Protein AF-A0A0G4F2V0-F1 (afdb_monomer)

pLDDT: mean 75.94, std 18.83, range [34.81, 98.19]

Secondary structure (DSSP, 8-state):
------------------PPPP-----PPPPPPSEEEEE-TTS-EEEEEESTT--HHHHHHHHHHHTT---HHHHHHHHHTT--TT-EEEETTEEEEHHHHHHHTT-HHHHHHHHHTT---TTS-HHHHHS-GGGGSTTGGGHHHHHHHHHHHHHHH-GGGGT---TTS--HHHHHHHS--SSHHHHHHHHHHHHHHH-GGGGG---TTS--HHHHHHHHHHH-SS-HHHHHHHHHHHHHTT---HHHHHHHHHHHHHHHHHHT--HHHHHHHHHTTTT---HHHHHHHHHTT--TTTTT--TTTTTT--TTS-HHHHHHHHHHHHHHHTT-

Mean predicted aligned error: 13.09 Å

Foldseek 3Di:
DDDDDDDDDDDDDDDPPPDPDPDDPPPDPDADDQWDWAQEPVRDIKIKHFPDCFDSLLVVLLNCLRNLNDALVSLQVSVVVPRQLQTWMQINNDTDGSLLSNLVSLPLSNVLRSVVSPDDPPPVLSLLVNLDPVCQDPPNLPRLVSSLSSVLSVCVSPVNSQCDQDPQQDGSLLSCLLRPHLDLVSRLVSVVSSCVRVHLCQQQDATPVGDGSLLSLLVSLQPDPDRLVNSVSSNVSSVVSPHADLCSVLVLLQVVLVCCVVVVDDPVRVVVVVVVCNSSPPLVSVVSNVVSPNDCVVNVDPLVVSHVDDPPDDPVSSVVSVVVVVVSVVVD

InterPro domains:
  IPR036770 Ankyrin repeat-containing domain superfamily [G3DSA:1.25.40.20] (60-316)
  IPR036770 Ankyrin repeat-containing domain superfamily [SSF48403] (75-220)

Solvent-accessible surface area (backbone atoms only — not comparable to full-atom values): 19224 Å² total; per-residue (Å²): 133,89,80,85,90,82,90,88,83,89,78,89,77,83,77,80,78,79,72,79,75,78,78,75,77,80,76,75,76,80,82,77,71,58,61,52,77,44,69,27,91,84,76,47,74,42,43,40,36,49,57,94,75,63,50,70,45,30,53,51,49,54,53,28,36,66,39,69,71,55,44,38,71,53,39,37,52,34,45,78,73,66,22,57,38,71,43,58,33,29,48,73,88,41,82,33,40,50,48,56,48,14,55,76,50,60,32,47,33,38,48,55,28,35,42,76,71,68,32,82,65,75,91,64,53,62,56,40,72,71,37,40,82,73,48,73,44,99,80,27,72,71,48,26,62,45,52,49,50,40,49,49,55,48,33,76,73,40,58,63,50,59,66,40,58,52,99,62,38,41,33,32,61,32,37,40,29,42,29,52,40,64,37,48,70,44,35,52,50,46,54,48,50,49,31,75,70,78,30,69,63,62,48,54,42,55,25,72,84,65,49,30,23,60,48,32,19,53,49,30,47,67,76,44,98,67,64,62,69,33,41,52,49,49,44,52,51,38,48,75,64,62,38,74,58,47,54,44,58,47,52,50,50,30,49,54,51,48,52,49,60,76,66,68,57,49,73,66,58,46,55,58,38,61,75,61,65,71,58,72,73,49,70,65,57,57,48,51,44,42,74,74,64,36,36,66,75,76,48,60,51,48,89,71,58,49,66,73,70,66,99,82,73,57,78,73,62,52,57,58,56,52,52,56,52,50,62,54,63,76,76,112

Organism: Vitrella brassicaformis (strain CCMP3155) (NCBI:txid1169540)

Sequence (332 aa):
MTEEIDKELIHSMSSDSEQPAPFTPVTHPVPLPDSFTVCRPHHQQTELEFYDGACQLTKQLATRIVREDITGHTARGLLEQGADAEAIVTADSDKRTLVELAVEHLCPEAAEGVPQYGADVTGQCLVHGMASEETYGDEGAGEGHEILEVIKMLGDRDESVLWEKDGNGEQPIHHFCQFPLADTSCQEQLIEYLIDTVGEDVVNAPDDHGRRPLQHAYRSLMFDFGGWDVKRATINKLLDRGADDIHVMESLFREVAWLRVESGWSDAEWAERRDEELLGVDVTDMVKLLEKGASVSRAGLDALDVLGWDDQYSLSDMEIGYDACDCIYSHI

Radius of gyration: 30.9 Å; Cα contacts (8 Å, |Δi|>4): 439; chains: 1; bounding box: 52×70×126 Å

Structure (mmCIF, N/CA/C/O backbone):
data_AF-A0A0G4F2V0-F1
#
_entry.id   AF-A0A0G4F2V0-F1
#
loop_
_atom_site.group_PDB
_atom_site.id
_atom_site.type_symbol
_atom_site.label_atom_id
_atom_site.label_alt_id
_atom_site.label_comp_id
_atom_site.label_asym_id
_atom_site.label_entity_id
_atom_site.label_seq_id
_atom_site.pdbx_PDB_ins_code
_atom_site.Cartn_x
_atom_site.Cartn_y
_atom_site.Cartn_z
_atom_site.occupancy
_atom_site.B_iso_or_equiv
_atom_site.auth_seq_id
_atom_site.auth_comp_id
_atom_site.auth_asym_id
_atom_site.auth_atom_id
_atom_site.pdbx_PDB_model_num
ATOM 1 N N . MET A 1 1 ? 3.717 -49.801 87.038 1.00 39.53 1 MET A N 1
ATOM 2 C CA . MET A 1 1 ? 4.535 -48.774 87.712 1.00 39.53 1 MET A CA 1
ATOM 3 C C . MET A 1 1 ? 4.800 -47.721 86.651 1.00 39.53 1 MET A C 1
ATOM 5 O O . MET A 1 1 ? 5.387 -48.094 85.646 1.00 39.53 1 MET A O 1
ATOM 9 N N . THR A 1 2 ? 3.964 -46.671 86.620 1.00 41.00 2 THR A N 1
ATOM 10 C CA . THR A 1 2 ? 4.186 -45.339 87.267 1.00 41.00 2 THR A CA 1
ATOM 11 C C . THR A 1 2 ? 5.169 -44.524 86.420 1.00 41.00 2 THR A C 1
ATOM 13 O O . THR A 1 2 ? 6.146 -45.102 85.968 1.00 41.00 2 THR A O 1
ATOM 16 N N . GLU A 1 3 ? 5.035 -43.245 86.084 1.00 45.47 3 GLU A N 1
ATOM 17 C CA . GLU A 1 3 ? 4.186 -42.064 86.356 1.00 45.47 3 GLU A CA 1
ATOM 18 C C . GLU A 1 3 ? 4.500 -41.118 85.158 1.00 45.47 3 GLU A C 1
ATOM 20 O O . GLU A 1 3 ? 5.560 -41.250 84.550 1.00 45.47 3 GLU A O 1
ATOM 25 N N . GLU A 1 4 ? 3.592 -40.345 84.563 1.00 53.28 4 GLU A N 1
ATOM 26 C CA . GLU A 1 4 ? 2.954 -39.103 85.037 1.00 53.28 4 GLU A CA 1
ATOM 27 C C . GLU A 1 4 ? 3.911 -37.887 85.205 1.00 53.28 4 GLU A C 1
ATOM 29 O O . GLU A 1 4 ? 4.970 -38.024 85.810 1.00 53.28 4 GLU A O 1
ATOM 34 N N . ILE A 1 5 ? 3.433 -36.708 84.728 1.00 49.53 5 ILE A N 1
ATOM 35 C CA . ILE A 1 5 ? 3.779 -35.303 85.112 1.00 49.53 5 ILE A CA 1
ATOM 36 C C . ILE A 1 5 ? 4.986 -34.675 84.352 1.00 49.53 5 ILE A C 1
ATOM 38 O O . ILE A 1 5 ? 6.010 -35.326 84.209 1.00 49.53 5 ILE A O 1
ATOM 42 N N . ASP A 1 6 ? 5.023 -33.442 83.803 1.00 47.66 6 ASP A N 1
ATOM 43 C CA . ASP A 1 6 ? 4.204 -32.199 83.741 1.00 47.66 6 ASP A CA 1
ATOM 44 C C . ASP A 1 6 ? 4.704 -31.369 82.512 1.00 47.66 6 ASP A C 1
ATOM 46 O O . ASP A 1 6 ? 5.858 -31.513 82.118 1.00 47.66 6 ASP A O 1
ATOM 50 N N . LYS A 1 7 ? 3.862 -30.682 81.721 1.00 47.38 7 LYS A N 1
ATOM 51 C CA . LYS A 1 7 ? 3.401 -29.266 81.773 1.00 47.38 7 LYS A CA 1
ATOM 52 C C . LYS A 1 7 ? 4.413 -28.148 81.449 1.00 47.38 7 LYS A C 1
ATOM 54 O O . LYS A 1 7 ? 5.544 -28.131 81.901 1.00 47.38 7 LYS A O 1
ATOM 59 N N . GLU A 1 8 ? 3.839 -27.159 80.753 1.00 47.88 8 GLU A N 1
ATOM 60 C CA . GLU A 1 8 ? 4.288 -25.789 80.457 1.00 47.88 8 GLU A CA 1
ATOM 61 C C . GLU A 1 8 ? 5.234 -25.570 79.267 1.00 47.88 8 GLU A C 1
ATOM 63 O O . GLU A 1 8 ? 6.450 -25.586 79.391 1.00 47.88 8 GLU A O 1
ATOM 68 N N . LEU A 1 9 ? 4.650 -25.171 78.130 1.00 44.94 9 LEU A N 1
ATOM 69 C CA . LEU A 1 9 ? 5.010 -23.876 77.548 1.00 44.94 9 LEU A CA 1
ATOM 70 C C . LEU A 1 9 ? 3.827 -23.307 76.751 1.00 44.94 9 LEU A C 1
ATOM 72 O O . LEU A 1 9 ? 3.486 -23.759 75.660 1.00 44.94 9 LEU A O 1
ATOM 76 N N . ILE A 1 10 ? 3.185 -22.305 77.343 1.00 52.75 10 ILE A N 1
ATOM 77 C CA . ILE A 1 10 ? 2.248 -21.399 76.684 1.00 52.75 10 ILE A CA 1
ATOM 78 C C . ILE A 1 10 ? 3.102 -20.423 75.867 1.00 52.75 10 ILE A C 1
ATOM 80 O O . ILE A 1 10 ? 3.903 -19.690 76.446 1.00 52.75 10 ILE A O 1
ATOM 84 N N . HIS A 1 11 ? 2.937 -20.386 74.545 1.00 46.09 11 HIS A N 1
ATOM 85 C CA . HIS A 1 11 ? 3.298 -19.218 73.739 1.00 46.09 11 HIS A CA 1
ATOM 86 C C . HIS A 1 11 ? 2.117 -18.834 72.853 1.00 46.09 11 HIS A C 1
ATOM 88 O O . HIS A 1 11 ? 1.724 -19.534 71.925 1.00 46.09 11 HIS A O 1
ATOM 94 N N . SER A 1 12 ? 1.535 -17.706 73.242 1.00 50.50 12 SER A N 1
ATOM 95 C CA . SER A 1 12 ? 0.468 -16.980 72.583 1.00 50.50 12 SER A CA 1
ATOM 96 C C . SER A 1 12 ? 0.967 -16.463 71.233 1.00 50.50 12 SER A C 1
ATOM 98 O O . SER A 1 12 ? 1.814 -15.574 71.201 1.00 50.50 12 SER A O 1
ATOM 100 N N . MET A 1 13 ? 0.444 -16.988 70.126 1.00 42.69 13 MET A N 1
ATOM 101 C CA . MET A 1 13 ? 0.529 -16.318 68.828 1.00 42.69 13 MET A CA 1
ATOM 102 C C . MET A 1 13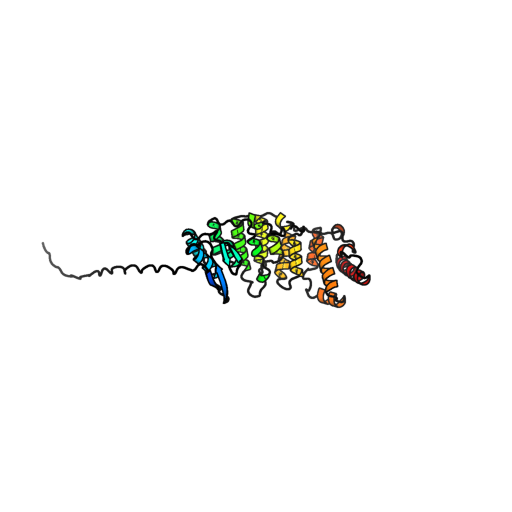 ? -0.821 -15.661 68.549 1.00 42.69 13 MET A C 1
ATOM 104 O O . MET A 1 13 ? -1.754 -16.305 68.072 1.00 42.69 13 MET A O 1
ATOM 108 N N . SER A 1 14 ? -0.922 -14.373 68.893 1.00 46.78 14 SER A N 1
ATOM 109 C CA . SER A 1 14 ? -1.925 -13.483 68.308 1.00 46.78 14 SER A CA 1
ATOM 110 C C . SER A 1 14 ? -1.683 -13.450 66.805 1.00 46.78 14 SER A C 1
ATOM 112 O O . SER A 1 14 ? -0.640 -12.984 66.356 1.00 46.78 14 SER A O 1
ATOM 114 N N . SER A 1 15 ? -2.626 -13.989 66.040 1.00 48.44 15 SER A N 1
ATOM 115 C CA . SER A 1 15 ? -2.697 -13.752 64.603 1.00 48.44 15 SER A CA 1
ATOM 116 C C . SER A 1 15 ? -3.445 -12.439 64.413 1.00 48.44 15 SER A C 1
ATOM 118 O O . SER A 1 15 ? -4.666 -12.395 64.568 1.00 48.44 15 SER A O 1
ATOM 120 N N . ASP A 1 16 ? -2.698 -11.369 64.155 1.00 45.88 16 ASP A N 1
ATOM 121 C CA . ASP A 1 16 ? -3.247 -10.119 63.645 1.00 45.88 16 ASP A CA 1
ATOM 122 C C . ASP A 1 16 ? -3.823 -10.397 62.251 1.00 45.88 16 ASP A C 1
ATOM 124 O O . ASP A 1 16 ? -3.098 -10.579 61.274 1.00 45.88 16 ASP A O 1
ATOM 128 N N . SER A 1 17 ? -5.151 -10.487 62.172 1.00 52.44 17 SER A N 1
ATOM 129 C CA . SER A 1 17 ? -5.880 -10.415 60.909 1.00 52.44 17 SER A CA 1
ATOM 130 C C . SER A 1 17 ? -5.730 -9.002 60.349 1.00 52.44 17 SER A C 1
ATOM 132 O O . SER A 1 17 ? -6.517 -8.114 60.680 1.00 52.44 17 SER A O 1
ATOM 134 N N . GLU A 1 18 ? -4.730 -8.794 59.494 1.00 55.00 18 GLU A N 1
ATOM 135 C CA . GLU A 1 18 ? -4.692 -7.656 58.578 1.00 55.00 18 GLU A CA 1
ATOM 136 C C . GLU A 1 18 ? -5.919 -7.725 57.663 1.00 55.00 18 GLU A C 1
ATOM 138 O O . GLU A 1 18 ? -6.037 -8.547 56.754 1.00 55.00 18 GLU A O 1
ATOM 143 N N . GLN A 1 19 ? -6.884 -6.864 57.963 1.00 59.62 19 GLN A N 1
ATOM 144 C CA . GLN A 1 19 ? -8.045 -6.609 57.135 1.00 59.62 19 GLN A CA 1
ATOM 145 C C . GLN A 1 19 ? -7.559 -6.015 55.797 1.00 59.62 19 GLN A C 1
ATOM 147 O O . GLN A 1 19 ? -6.847 -5.008 55.823 1.00 59.62 19 GLN A O 1
ATOM 152 N N . PRO A 1 20 ? -7.904 -6.602 54.633 1.00 54.78 20 PRO A N 1
ATOM 153 C CA . PRO A 1 20 ? -7.485 -6.059 53.347 1.00 54.78 20 PRO A CA 1
ATOM 154 C C . PRO A 1 20 ? -8.009 -4.628 53.207 1.00 54.78 20 PRO A C 1
ATOM 156 O O . PRO A 1 20 ? -9.161 -4.339 53.548 1.00 54.78 20 PRO A O 1
ATOM 159 N N . ALA A 1 21 ? -7.128 -3.733 52.755 1.00 59.09 21 ALA A N 1
ATOM 160 C CA . ALA A 1 21 ? -7.415 -2.316 52.596 1.00 59.09 21 ALA A CA 1
ATOM 161 C C . ALA A 1 21 ? -8.728 -2.095 51.813 1.00 59.09 21 ALA A C 1
ATOM 163 O O . ALA A 1 21 ? -9.018 -2.843 50.874 1.00 59.09 21 ALA A O 1
ATOM 164 N N . PRO A 1 22 ? -9.536 -1.086 52.188 1.00 66.12 22 PRO A N 1
ATOM 165 C CA . PRO A 1 22 ? -10.775 -0.771 51.491 1.00 66.12 22 PRO A CA 1
ATOM 166 C C . PRO A 1 22 ? -10.476 -0.466 50.023 1.00 66.12 22 PRO A C 1
ATOM 168 O O . PRO A 1 22 ? -9.538 0.271 49.728 1.00 66.12 22 PRO A O 1
ATOM 171 N N . PHE A 1 23 ? -11.280 -1.056 49.133 1.00 57.88 23 PHE A N 1
ATOM 172 C CA . PHE A 1 23 ? -11.247 -0.860 47.686 1.00 57.88 23 PHE A CA 1
ATOM 173 C C . PHE A 1 23 ? -10.901 0.586 47.338 1.00 57.88 23 PHE A C 1
ATOM 175 O O . PHE A 1 23 ? -11.665 1.505 47.646 1.00 57.88 23 PHE A O 1
ATOM 182 N N . THR A 1 24 ? -9.747 0.788 46.705 1.00 56.62 24 THR A N 1
ATOM 183 C CA . THR A 1 24 ? -9.419 2.062 46.077 1.00 56.62 24 THR A CA 1
ATOM 184 C C . THR A 1 24 ? -10.560 2.363 45.105 1.00 56.62 24 THR A C 1
ATOM 186 O O . THR A 1 24 ? -10.839 1.519 44.247 1.00 56.62 24 THR A O 1
ATOM 189 N N . PRO A 1 25 ? -11.285 3.487 45.251 1.00 50.91 25 PRO A N 1
ATOM 190 C CA . PRO A 1 25 ? -12.345 3.828 44.318 1.00 50.91 25 PRO A CA 1
ATOM 191 C C . PRO A 1 25 ? -11.733 3.863 42.922 1.00 50.91 25 PRO A C 1
ATOM 193 O O . PRO A 1 25 ? -10.744 4.560 42.701 1.00 50.91 25 PRO A O 1
ATOM 196 N N . VAL A 1 26 ? -12.285 3.059 42.012 1.00 53.03 26 VAL A N 1
ATOM 197 C CA . VAL A 1 26 ? -11.889 3.053 40.605 1.00 53.03 26 VAL A CA 1
ATOM 198 C C . VAL A 1 26 ? -12.132 4.466 40.100 1.00 53.03 26 VAL A C 1
ATOM 200 O O . VAL A 1 26 ? -13.276 4.900 39.971 1.00 53.03 26 VAL A O 1
ATOM 203 N N . THR A 1 27 ? -11.057 5.225 39.915 1.00 52.31 27 THR A N 1
ATOM 204 C CA . THR A 1 27 ? -11.131 6.577 39.381 1.00 52.31 27 THR A CA 1
ATOM 205 C C . THR A 1 27 ? -11.701 6.448 37.978 1.00 52.31 27 THR A C 1
ATOM 207 O O . THR A 1 27 ? -11.032 5.930 37.084 1.00 52.31 27 THR A O 1
ATOM 210 N N . HIS A 1 28 ? -12.962 6.838 37.793 1.00 61.78 28 HIS A N 1
ATOM 211 C CA . HIS A 1 28 ? -13.558 6.842 36.466 1.00 61.78 28 HIS A CA 1
ATOM 212 C C . HIS A 1 28 ? -12.722 7.771 35.576 1.00 61.78 28 HIS A C 1
ATOM 214 O O . HIS A 1 28 ? -12.455 8.906 35.990 1.00 61.78 28 HIS A O 1
ATOM 220 N N . PRO A 1 29 ? -12.261 7.302 34.403 1.00 73.56 29 PRO A N 1
ATOM 221 C CA . PRO A 1 29 ? -11.495 8.141 33.497 1.00 73.56 29 PRO A CA 1
ATOM 222 C C . PRO A 1 29 ? -12.312 9.386 33.146 1.00 73.56 29 PRO A C 1
ATOM 224 O O . PRO A 1 29 ? -13.530 9.316 32.962 1.00 73.56 29 PRO A O 1
ATOM 227 N N . VAL A 1 30 ? -11.637 10.536 33.109 1.00 83.94 30 VAL A N 1
ATOM 228 C CA . VAL A 1 30 ? -12.260 11.810 32.740 1.00 83.94 30 VAL A CA 1
ATOM 229 C C . VAL A 1 30 ? -12.841 11.664 31.328 1.00 83.94 30 VAL A C 1
ATOM 231 O O . VAL A 1 30 ? -12.110 11.219 30.441 1.00 83.94 30 VAL A O 1
ATOM 234 N N . PRO A 1 31 ? -14.124 12.009 31.102 1.00 88.56 31 PRO A N 1
ATOM 235 C CA . PRO A 1 31 ? -14.721 11.925 29.776 1.00 88.56 31 PRO A CA 1
ATOM 236 C C . PRO A 1 31 ? -13.958 12.797 28.775 1.00 88.56 31 PRO A C 1
ATOM 238 O O . PRO A 1 31 ? -13.730 13.980 29.033 1.00 88.56 31 PRO A O 1
ATOM 241 N N . LEU A 1 32 ? -13.591 12.220 27.632 1.00 90.00 32 LEU A N 1
ATOM 242 C CA . LEU A 1 32 ? -13.026 12.953 26.506 1.00 90.00 32 LEU A CA 1
ATOM 243 C C . LEU A 1 32 ? -14.126 13.793 25.830 1.00 90.00 32 LEU A C 1
ATOM 245 O O . LEU A 1 32 ? -15.242 13.276 25.634 1.00 90.00 32 LEU A O 1
ATOM 249 N N . PRO A 1 33 ? -13.837 15.063 25.475 1.00 92.75 33 PRO A N 1
ATOM 250 C CA . PRO A 1 33 ? -14.760 15.911 24.721 1.00 92.75 33 PRO A CA 1
ATOM 251 C C . PRO A 1 33 ? -14.980 15.369 23.295 1.00 92.75 33 PRO A C 1
ATOM 253 O O . PRO A 1 33 ? -14.371 14.379 22.893 1.00 92.75 33 PRO A O 1
ATOM 256 N N . ASP A 1 34 ? -15.915 15.956 22.547 1.00 93.38 34 ASP A N 1
ATOM 257 C CA . ASP A 1 34 ? -16.213 15.549 21.158 1.00 93.38 34 ASP A CA 1
ATOM 258 C C . ASP A 1 34 ? -15.198 16.091 20.145 1.00 93.38 34 ASP A C 1
ATOM 260 O O . ASP A 1 34 ? -15.030 15.498 19.089 1.00 93.38 34 ASP A O 1
ATOM 264 N N . SER A 1 35 ? -14.492 17.169 20.487 1.00 94.31 35 SER A N 1
ATOM 265 C CA . SER A 1 35 ? -13.371 17.706 19.715 1.00 94.31 35 SER A CA 1
ATOM 266 C C . SER A 1 35 ? -12.214 18.032 20.657 1.00 94.31 35 SER A C 1
ATOM 268 O O . SER A 1 35 ? -12.423 18.618 21.729 1.00 94.31 35 SER A O 1
ATOM 270 N N . PHE A 1 36 ? -11.009 17.583 20.305 1.00 94.56 36 PHE A N 1
ATOM 271 C CA . PHE A 1 36 ? -9.775 17.885 21.029 1.00 94.56 36 PHE A CA 1
ATOM 272 C C . PHE A 1 36 ? -8.531 17.615 20.187 1.00 94.56 36 PHE A C 1
ATOM 274 O O . PHE A 1 36 ? -8.539 16.828 19.248 1.00 94.56 36 PHE A O 1
ATOM 281 N N . THR A 1 37 ? -7.426 18.234 20.590 1.00 95.00 37 THR A N 1
ATOM 282 C CA . THR A 1 37 ? -6.119 18.041 19.965 1.00 95.00 37 THR A CA 1
ATOM 283 C C . THR A 1 37 ? -5.313 16.968 20.692 1.00 95.00 37 THR A C 1
ATOM 285 O O . THR A 1 37 ? -5.230 16.953 21.926 1.00 95.00 37 THR A O 1
ATOM 288 N N . VAL A 1 38 ? -4.676 16.095 19.921 1.00 93.19 38 VAL A N 1
ATOM 289 C CA . VAL A 1 38 ? -3.762 15.053 20.383 1.00 93.19 38 VAL A CA 1
ATOM 290 C C . VAL A 1 38 ? -2.349 15.389 19.918 1.00 93.19 38 VAL A C 1
ATOM 292 O O . VAL A 1 38 ? -2.130 15.706 18.754 1.00 93.19 38 VAL A O 1
ATOM 295 N N . CYS A 1 39 ? -1.381 15.342 20.834 1.00 90.38 39 CYS A N 1
ATOM 296 C CA . CYS A 1 39 ? 0.032 15.482 20.485 1.00 90.38 39 CYS A CA 1
ATOM 297 C C . CYS A 1 39 ? 0.601 14.124 20.065 1.00 90.38 39 CYS A C 1
ATOM 299 O O . CYS A 1 39 ? 0.505 13.172 20.846 1.00 90.38 39 CYS A O 1
ATOM 301 N N . ARG A 1 40 ? 1.229 14.077 18.888 1.00 84.94 40 ARG A N 1
ATOM 302 C CA . ARG A 1 40 ? 2.009 12.941 18.385 1.00 84.94 40 ARG A CA 1
ATOM 303 C C . ARG A 1 40 ? 3.432 12.943 18.984 1.00 84.94 40 ARG A C 1
ATOM 305 O O . ARG A 1 40 ? 3.891 14.005 19.436 1.00 84.94 40 ARG A O 1
ATOM 312 N N . PRO A 1 41 ? 4.155 11.806 18.979 1.00 75.94 41 PRO A N 1
ATOM 313 C CA . PRO A 1 41 ? 5.540 11.712 19.466 1.00 75.94 41 PRO A CA 1
ATOM 314 C C . PRO A 1 41 ? 6.498 12.742 18.838 1.00 75.94 41 PRO A C 1
ATOM 316 O O . PRO A 1 41 ? 7.386 13.253 19.520 1.00 75.94 41 PRO A O 1
ATOM 319 N N . HIS A 1 42 ? 6.242 13.147 17.592 1.00 76.56 42 HIS A N 1
ATOM 320 C CA . HIS A 1 42 ? 7.060 14.091 16.817 1.00 76.56 42 HIS A CA 1
ATOM 321 C C . HIS A 1 42 ? 6.615 15.562 16.930 1.00 76.56 42 HIS A C 1
ATOM 323 O O . HIS A 1 42 ? 6.866 16.374 16.045 1.00 76.56 42 HIS A O 1
ATOM 329 N N . HIS A 1 43 ? 5.928 15.930 18.018 1.00 71.31 43 HIS A N 1
ATOM 330 C CA . HIS A 1 43 ? 5.395 17.281 18.269 1.00 71.31 43 HIS A CA 1
ATOM 331 C C . HIS A 1 43 ? 4.375 17.804 17.246 1.00 71.31 43 HIS A C 1
ATOM 333 O O . HIS A 1 43 ? 3.949 18.958 17.344 1.00 71.31 43 HIS A O 1
ATOM 339 N N . GLN A 1 44 ? 3.927 16.964 16.320 1.00 83.88 44 GLN A N 1
ATOM 340 C CA . GLN A 1 44 ? 2.785 17.260 15.474 1.00 83.88 44 GLN A CA 1
ATOM 341 C C . GLN A 1 44 ? 1.501 17.178 16.306 1.00 83.88 44 GLN A C 1
ATOM 343 O O . GLN A 1 44 ? 1.375 16.376 17.235 1.00 83.88 44 GLN A O 1
ATOM 348 N N . GLN A 1 45 ? 0.563 18.068 16.015 1.00 89.88 45 GLN A N 1
ATOM 349 C CA . GLN A 1 45 ? -0.744 18.097 16.652 1.00 89.88 45 GLN A CA 1
ATOM 350 C C . GLN A 1 45 ? -1.771 17.616 15.642 1.00 89.88 45 GLN A C 1
ATOM 352 O O . GLN A 1 45 ? -1.784 18.134 14.531 1.00 89.88 45 GLN A O 1
ATOM 357 N N . THR A 1 46 ? -2.617 16.675 16.055 1.00 91.62 46 THR A N 1
ATOM 358 C CA . THR A 1 46 ? -3.775 16.239 15.274 1.00 91.62 46 THR A CA 1
ATOM 359 C C . THR A 1 46 ? -5.049 16.621 15.988 1.00 91.62 46 THR A C 1
ATOM 361 O O . THR A 1 46 ? -5.227 16.321 17.174 1.00 91.62 46 THR A O 1
ATOM 364 N N . GLU A 1 47 ? -5.933 17.309 15.281 1.00 94.88 47 GLU A N 1
ATOM 365 C CA . GLU A 1 47 ? -7.274 17.602 15.766 1.00 94.88 47 GLU A CA 1
ATOM 366 C C . GLU A 1 47 ? -8.184 16.403 15.501 1.00 94.88 47 GLU A C 1
ATOM 368 O O . GLU A 1 47 ? -8.337 15.989 14.357 1.00 94.88 47 GLU A O 1
ATOM 373 N N . LEU A 1 48 ? -8.781 15.851 16.562 1.00 95.50 48 LEU A N 1
ATOM 374 C CA . LEU A 1 48 ? -9.782 14.793 16.473 1.00 95.50 48 LEU A CA 1
ATOM 375 C C . LEU A 1 48 ? -11.165 15.354 16.776 1.00 95.50 48 LEU A C 1
ATOM 377 O O . LEU A 1 48 ? -11.381 15.930 17.844 1.00 95.50 48 LEU A O 1
ATOM 381 N N . GLU A 1 49 ? -12.108 15.118 15.871 1.00 95.44 49 GLU A N 1
ATOM 382 C CA . GLU A 1 49 ? -13.530 15.408 16.034 1.00 95.44 49 GLU A CA 1
ATOM 383 C C . GLU A 1 49 ? -14.358 14.128 15.833 1.00 95.44 49 GLU A C 1
ATOM 385 O O . GLU A 1 49 ? -14.179 13.382 14.869 1.00 95.44 49 GLU A O 1
ATOM 390 N N . PHE A 1 50 ? -15.284 13.868 16.756 1.00 93.88 50 PHE A N 1
ATOM 391 C CA . PHE A 1 50 ? -16.157 12.697 16.748 1.00 93.88 50 PHE A CA 1
ATOM 392 C C . PHE A 1 50 ? -17.605 13.112 16.499 1.00 93.88 50 PHE A C 1
ATOM 394 O O . PHE A 1 50 ? -18.152 13.956 17.213 1.00 93.88 50 PHE A O 1
ATOM 401 N N . TYR A 1 51 ? -18.252 12.462 15.534 1.00 86.25 51 TYR A N 1
ATOM 402 C CA . TYR A 1 51 ? -19.668 12.671 15.237 1.00 86.25 51 TYR A CA 1
ATOM 403 C C . TYR A 1 51 ? -20.557 11.763 16.106 1.00 86.25 51 TYR A C 1
ATOM 405 O O . TYR A 1 51 ? -20.109 10.761 16.666 1.00 86.25 51 TYR A O 1
ATOM 413 N N . ASP A 1 52 ? -21.825 12.149 16.257 1.00 74.44 52 ASP A N 1
ATOM 414 C CA . ASP A 1 52 ? -22.913 11.312 16.790 1.00 74.44 52 ASP A CA 1
ATOM 415 C C . ASP A 1 52 ? -22.722 10.710 18.194 1.00 74.44 52 ASP A C 1
ATOM 417 O O . ASP A 1 52 ? -23.340 9.708 18.553 1.00 74.44 52 ASP A O 1
ATOM 421 N N . GLY A 1 53 ? -21.929 11.361 19.050 1.00 81.75 53 GLY A N 1
ATOM 422 C CA . GLY A 1 53 ? -21.785 10.943 20.445 1.00 81.75 53 GLY A CA 1
ATOM 423 C C . GLY A 1 53 ? -21.036 9.620 20.597 1.00 81.75 53 GLY A C 1
ATOM 424 O O . GLY A 1 53 ? -21.412 8.804 21.445 1.00 81.75 53 GLY A O 1
ATOM 425 N N . ALA A 1 54 ? -19.982 9.424 19.794 1.00 90.81 54 ALA A N 1
ATOM 426 C CA . ALA A 1 54 ? -19.063 8.293 19.900 1.00 90.81 54 ALA A CA 1
ATOM 427 C C . ALA A 1 54 ? -18.755 7.941 21.365 1.00 90.81 54 ALA A C 1
ATOM 429 O O . ALA A 1 54 ? -18.501 8.813 22.210 1.00 90.81 54 ALA A O 1
ATOM 430 N N . CYS A 1 55 ? -18.788 6.645 21.681 1.00 93.00 55 CYS A N 1
ATOM 431 C CA . CYS A 1 55 ? -18.615 6.202 23.054 1.00 93.00 55 CYS A CA 1
ATOM 432 C C . CYS A 1 55 ? -17.195 6.529 23.556 1.00 93.00 55 CYS A C 1
ATOM 434 O O . CYS A 1 55 ? -16.246 6.702 22.789 1.00 93.00 55 CYS A O 1
ATOM 436 N N . GLN A 1 56 ? -17.027 6.607 24.877 1.00 93.88 56 GLN A N 1
ATOM 437 C CA . GLN A 1 56 ? -15.731 6.953 25.472 1.00 93.88 56 GLN A CA 1
ATOM 438 C C . GLN A 1 56 ? -14.621 5.955 25.107 1.00 93.88 56 GLN A C 1
ATOM 440 O O . GLN A 1 56 ? -13.462 6.351 25.027 1.00 93.88 56 GLN A O 1
ATOM 445 N N . LEU A 1 57 ? -14.965 4.691 24.846 1.00 93.88 57 LEU A N 1
ATOM 446 C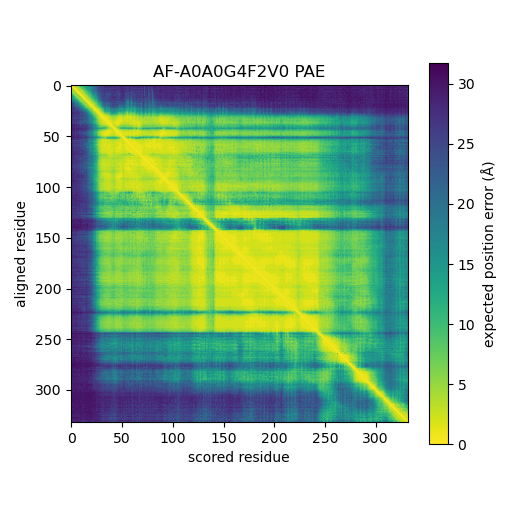 CA . LEU A 1 57 ? -14.005 3.669 24.425 1.00 93.88 57 LEU A CA 1
ATOM 447 C C . LEU A 1 57 ? -13.523 3.90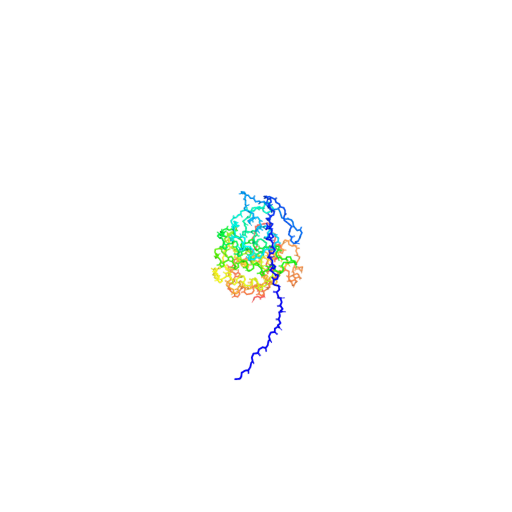1 22.987 1.00 93.88 57 LEU A C 1
ATOM 449 O O . LEU A 1 57 ? -12.322 3.842 22.755 1.00 93.88 57 LEU A O 1
ATOM 453 N N . THR A 1 58 ? -14.417 4.260 22.056 1.00 94.50 58 THR A N 1
ATOM 454 C CA . THR A 1 58 ? -14.062 4.662 20.681 1.00 94.50 58 THR A CA 1
ATOM 455 C C . THR A 1 58 ? -13.111 5.856 20.687 1.00 94.50 58 THR A C 1
ATOM 457 O O . THR A 1 58 ? -12.075 5.836 20.028 1.00 94.50 58 THR A O 1
ATOM 460 N N . LYS A 1 59 ? -13.408 6.879 21.499 1.00 95.62 59 LYS A N 1
ATOM 461 C CA . LYS A 1 59 ? -12.540 8.059 21.629 1.00 95.62 59 LYS A CA 1
ATOM 462 C C . LYS A 1 59 ? -11.164 7.706 22.186 1.00 95.62 59 LYS A C 1
ATOM 464 O O . LYS A 1 59 ? -10.156 8.228 21.716 1.00 95.62 59 LYS A O 1
ATOM 469 N N . GLN A 1 60 ? -11.113 6.820 23.183 1.00 93.81 60 GLN A N 1
ATOM 470 C CA . GLN A 1 60 ? -9.854 6.327 23.742 1.00 93.81 60 GLN A CA 1
ATOM 471 C C . GLN A 1 60 ? -9.050 5.518 22.723 1.00 93.81 60 GLN A C 1
ATOM 473 O O . GLN A 1 60 ? -7.837 5.692 22.661 1.00 93.81 60 GLN A O 1
ATOM 478 N N . LEU A 1 61 ? -9.714 4.676 21.930 1.00 93.00 61 LEU A N 1
ATOM 479 C CA . LEU A 1 61 ? -9.094 3.892 20.866 1.00 93.00 61 LEU A CA 1
ATOM 480 C C . LEU A 1 61 ? -8.457 4.812 19.815 1.00 93.00 61 LEU A C 1
ATOM 482 O O . LEU A 1 61 ? -7.245 4.758 19.637 1.00 93.00 61 LEU A O 1
ATOM 486 N N . ALA A 1 62 ? -9.229 5.734 19.233 1.00 94.25 62 ALA A N 1
ATOM 487 C CA . ALA A 1 62 ? -8.732 6.723 18.270 1.00 94.25 62 ALA A CA 1
ATOM 488 C C . ALA A 1 62 ? -7.577 7.572 18.827 1.00 94.25 62 ALA A C 1
ATOM 490 O O . ALA A 1 62 ? -6.568 7.771 18.161 1.00 94.25 62 ALA A O 1
ATOM 491 N N . THR A 1 63 ? -7.689 8.031 20.080 1.00 93.94 63 THR A N 1
ATOM 492 C CA . THR A 1 63 ? -6.628 8.827 20.722 1.00 93.94 63 THR A CA 1
ATOM 493 C C . THR A 1 63 ? -5.319 8.055 20.822 1.00 93.94 63 THR A C 1
ATOM 495 O O . THR A 1 63 ? -4.257 8.642 20.648 1.00 93.94 63 THR A O 1
ATOM 498 N N . ARG A 1 64 ? -5.383 6.763 21.161 1.00 92.94 64 ARG A N 1
ATOM 499 C CA . ARG A 1 64 ? -4.191 5.925 21.321 1.00 92.94 64 ARG A CA 1
ATOM 500 C C . ARG A 1 64 ? -3.574 5.531 19.980 1.00 92.94 64 ARG A C 1
ATOM 502 O O . ARG A 1 64 ? -2.355 5.472 19.892 1.00 92.94 64 ARG A O 1
ATOM 509 N N . ILE A 1 65 ? -4.403 5.329 18.952 1.00 91.19 65 ILE A N 1
ATOM 510 C CA . ILE A 1 65 ? -3.944 5.153 17.566 1.00 91.19 65 ILE A CA 1
ATOM 511 C C . ILE A 1 65 ? -3.123 6.376 17.138 1.00 91.19 65 ILE A C 1
ATOM 513 O O . ILE A 1 65 ? -1.959 6.242 16.799 1.00 91.19 65 ILE A O 1
ATOM 517 N N . VAL A 1 66 ? -3.680 7.582 17.281 1.00 91.31 66 VAL A N 1
ATOM 518 C CA . VAL A 1 66 ? -3.023 8.836 16.854 1.00 91.31 66 VAL A CA 1
ATOM 519 C C . VAL A 1 66 ? -1.765 9.161 17.663 1.00 91.31 66 VAL A C 1
ATOM 521 O O . VAL A 1 66 ? -0.907 9.922 17.226 1.00 91.31 66 VAL A O 1
ATOM 524 N N . ARG A 1 67 ? -1.658 8.622 18.880 1.00 89.75 67 ARG A N 1
ATOM 525 C CA . ARG A 1 67 ? -0.460 8.750 19.720 1.00 89.75 67 ARG A CA 1
ATOM 526 C C . ARG A 1 67 ? 0.613 7.719 19.418 1.00 89.75 67 ARG A C 1
ATOM 528 O O . ARG A 1 67 ? 1.674 7.833 20.027 1.00 89.75 67 ARG A O 1
ATOM 535 N N . GLU A 1 68 ? 0.317 6.727 18.580 1.00 88.19 68 GLU A N 1
ATOM 536 C CA . GLU A 1 68 ? 1.192 5.581 18.321 1.00 88.19 68 GLU A CA 1
ATOM 537 C C . GLU A 1 68 ? 1.585 4.863 19.634 1.00 88.19 68 GLU A C 1
ATOM 539 O O . GLU A 1 68 ? 2.689 4.354 19.799 1.00 88.19 68 GLU A O 1
ATOM 544 N N . ASP A 1 69 ? 0.680 4.850 20.629 1.00 89.62 69 ASP A N 1
ATOM 545 C CA . ASP A 1 69 ? 0.915 4.261 21.963 1.00 89.62 69 ASP A CA 1
ATOM 546 C C . ASP A 1 69 ? -0.008 3.072 22.278 1.00 89.62 69 ASP A C 1
ATOM 548 O O . ASP A 1 69 ? -0.142 2.625 23.431 1.00 89.62 69 ASP A O 1
ATOM 552 N N . ILE A 1 70 ? -0.671 2.548 21.247 1.00 89.38 70 ILE A N 1
ATOM 553 C CA . ILE A 1 70 ? -1.607 1.442 21.367 1.00 89.38 70 ILE A CA 1
ATOM 554 C C . ILE A 1 70 ? -0.926 0.093 21.147 1.00 89.38 70 ILE A C 1
ATOM 556 O O . ILE A 1 70 ? -0.199 -0.114 20.191 1.00 89.38 70 ILE A O 1
ATOM 560 N N . THR A 1 71 ? -1.210 -0.861 22.034 1.00 84.75 71 THR A N 1
ATOM 561 C CA . THR A 1 71 ? -0.817 -2.264 21.845 1.00 84.75 71 THR A CA 1
ATOM 562 C C . THR A 1 71 ? -2.002 -3.095 21.367 1.00 84.75 71 THR A C 1
ATOM 564 O O . THR A 1 71 ? -3.150 -2.742 21.646 1.00 84.75 71 THR A O 1
ATOM 567 N N . GLY A 1 72 ? -1.757 -4.256 20.749 1.00 78.31 72 GLY A N 1
ATOM 568 C CA . GLY A 1 72 ? -2.822 -5.052 20.120 1.00 78.31 72 GLY A CA 1
ATOM 569 C C . GLY A 1 72 ? -3.786 -5.595 21.162 1.00 78.31 72 GLY A C 1
ATOM 570 O O . GLY A 1 72 ? -5.003 -5.547 21.009 1.00 78.31 72 GLY A O 1
ATOM 571 N N . HIS A 1 73 ? -3.241 -5.972 22.321 1.00 80.31 73 HIS A N 1
ATOM 572 C CA . HIS A 1 73 ? -4.028 -6.321 23.498 1.00 80.31 73 HIS A CA 1
ATOM 573 C C . HIS A 1 73 ? -4.907 -5.153 23.978 1.00 80.31 73 HIS A C 1
ATOM 575 O O . HIS A 1 73 ? -6.034 -5.369 24.422 1.00 80.31 73 HIS A O 1
ATOM 581 N N . THR A 1 74 ? -4.411 -3.915 23.932 1.00 86.25 74 THR A N 1
ATOM 582 C CA . THR A 1 74 ? -5.198 -2.742 24.340 1.00 86.25 74 THR A CA 1
ATOM 583 C C . THR A 1 74 ? -6.293 -2.438 23.325 1.00 86.25 74 THR A C 1
ATOM 585 O O . THR A 1 74 ? -7.435 -2.245 23.735 1.00 86.25 74 THR A O 1
ATOM 588 N N . ALA A 1 75 ? -5.970 -2.434 22.028 1.00 85.62 75 ALA A N 1
ATOM 589 C CA . ALA A 1 75 ? -6.938 -2.229 20.953 1.00 85.62 75 ALA A CA 1
ATOM 590 C C . ALA A 1 75 ? -8.067 -3.261 21.040 1.00 85.62 75 ALA A C 1
ATOM 592 O O . ALA A 1 75 ? -9.234 -2.894 21.173 1.00 85.62 75 ALA A O 1
ATOM 593 N N . ARG A 1 76 ? -7.705 -4.549 21.109 1.00 82.25 76 ARG A N 1
ATOM 594 C CA . ARG A 1 76 ? -8.646 -5.656 21.298 1.00 82.25 76 ARG A CA 1
ATOM 595 C C . ARG A 1 76 ? -9.483 -5.473 22.560 1.00 82.25 76 ARG A C 1
ATOM 597 O O . ARG A 1 76 ? -10.702 -5.538 22.491 1.00 82.25 76 ARG A O 1
ATOM 604 N N . GLY A 1 77 ? -8.855 -5.163 23.693 1.00 85.69 77 GLY A N 1
ATOM 605 C CA . GLY A 1 77 ? -9.570 -4.945 24.948 1.00 85.69 77 GLY A CA 1
ATOM 606 C C . GLY A 1 77 ? -10.575 -3.789 24.889 1.00 85.69 77 GLY A C 1
ATOM 607 O O . GLY A 1 77 ? -11.625 -3.879 25.519 1.00 85.69 77 GLY A O 1
ATOM 608 N N . LEU A 1 78 ? -10.285 -2.711 24.151 1.00 88.38 78 LEU A N 1
ATOM 609 C CA . LEU A 1 78 ? -11.218 -1.595 23.953 1.00 88.38 78 LEU A CA 1
ATOM 610 C C . LEU A 1 78 ? -12.391 -1.994 23.048 1.00 88.38 78 LEU A C 1
ATOM 612 O O . LEU A 1 78 ? -13.535 -1.668 23.366 1.00 88.38 78 LEU A O 1
ATOM 616 N N . LEU A 1 79 ? -12.123 -2.741 21.976 1.00 88.12 79 LEU A N 1
ATOM 617 C CA . LEU A 1 79 ? -13.141 -3.266 21.061 1.00 88.12 79 LEU A CA 1
ATOM 618 C C . LEU A 1 79 ? -14.070 -4.274 21.757 1.00 88.12 79 LEU A C 1
ATOM 620 O O . LEU A 1 79 ? -15.288 -4.134 21.690 1.00 88.12 79 LEU A O 1
ATOM 624 N N . GLU A 1 80 ? -13.523 -5.205 22.545 1.00 85.62 80 GLU A N 1
ATOM 625 C CA . GLU A 1 80 ? -14.297 -6.157 23.363 1.00 85.62 80 GLU A CA 1
ATOM 626 C C . GLU A 1 80 ? -15.194 -5.463 24.395 1.00 85.62 80 GLU A C 1
ATOM 628 O O . GLU A 1 80 ? -16.257 -5.972 24.753 1.00 85.62 80 GLU A O 1
ATOM 633 N N . GLN A 1 81 ? -14.782 -4.288 24.878 1.00 89.81 81 GLN A N 1
ATOM 634 C CA . GLN A 1 81 ? -15.566 -3.476 25.809 1.00 89.81 81 GLN A CA 1
ATOM 635 C C . GLN A 1 81 ? -16.649 -2.633 25.114 1.00 89.81 81 GLN A C 1
ATOM 637 O O . GLN A 1 81 ? -17.438 -1.982 25.802 1.00 89.81 81 GLN A O 1
ATOM 642 N N . GLY A 1 82 ? -16.723 -2.664 23.781 1.00 91.12 82 GLY A N 1
ATOM 643 C CA . GLY A 1 82 ? -17.729 -1.956 22.991 1.00 91.12 82 GLY A CA 1
ATOM 644 C C . GLY A 1 82 ? -17.253 -0.631 22.397 1.00 91.12 82 GLY A C 1
ATOM 645 O O . GLY A 1 82 ? -18.078 0.261 22.190 1.00 91.12 82 GLY A O 1
ATOM 646 N N . ALA A 1 83 ? -15.948 -0.465 22.150 1.00 91.12 83 ALA A N 1
ATOM 647 C CA . ALA A 1 83 ? -15.502 0.534 21.182 1.00 91.12 83 ALA A CA 1
ATOM 648 C C . ALA A 1 83 ? -16.064 0.182 19.796 1.00 91.12 83 ALA A C 1
ATOM 650 O O . ALA A 1 83 ? -16.025 -0.970 19.372 1.00 91.12 83 ALA A O 1
ATOM 651 N N . ASP A 1 84 ? -16.601 1.186 19.118 1.00 90.69 84 ASP A N 1
ATOM 652 C CA . ASP A 1 84 ? -17.159 1.056 17.775 1.00 90.69 84 ASP A CA 1
ATOM 653 C C . ASP A 1 84 ? -16.039 1.088 16.728 1.00 90.69 84 ASP A C 1
ATOM 655 O O . ASP A 1 84 ? -15.391 2.121 16.564 1.00 90.69 84 ASP A O 1
ATOM 659 N N . ALA A 1 85 ? -15.812 -0.045 16.057 1.00 86.81 85 ALA A N 1
ATOM 660 C CA . ALA A 1 85 ? -14.787 -0.224 15.029 1.00 86.81 85 ALA A CA 1
ATOM 661 C C . ALA A 1 85 ? -15.097 0.532 13.723 1.00 86.81 85 ALA A C 1
ATOM 663 O O . ALA A 1 85 ? -14.173 0.877 12.991 1.00 86.81 85 ALA A O 1
ATOM 664 N N . GLU A 1 86 ? -16.376 0.805 13.445 1.00 88.00 86 GLU A N 1
ATOM 665 C CA . GLU A 1 86 ? -16.841 1.486 12.226 1.00 88.00 86 GLU A CA 1
ATOM 666 C C . GLU A 1 86 ? -16.997 2.998 12.425 1.00 88.00 86 GLU A C 1
ATOM 668 O O . GLU A 1 86 ? -17.448 3.716 11.530 1.00 88.00 86 GLU A O 1
ATOM 673 N N . ALA A 1 87 ? -16.630 3.503 13.605 1.00 90.75 87 ALA A N 1
ATOM 674 C CA . ALA A 1 87 ? -16.761 4.911 13.914 1.00 90.75 87 ALA A CA 1
ATOM 675 C C . ALA A 1 87 ? -15.959 5.775 12.932 1.00 90.75 87 ALA A C 1
ATOM 677 O O . ALA A 1 87 ? -14.766 5.562 12.705 1.00 90.75 87 ALA A O 1
ATOM 678 N N . ILE A 1 88 ? -16.629 6.802 12.410 1.00 91.50 88 ILE A N 1
ATOM 679 C CA . ILE A 1 88 ? -16.011 7.837 11.586 1.00 91.50 88 ILE A CA 1
ATOM 680 C C . ILE A 1 88 ? -15.485 8.935 12.511 1.00 91.50 88 ILE A C 1
ATOM 682 O O . ILE A 1 88 ? -16.237 9.546 13.279 1.00 91.50 88 ILE A O 1
ATOM 686 N N . VAL A 1 89 ? -14.190 9.200 12.410 1.00 93.12 89 VAL A N 1
ATOM 687 C CA . VAL A 1 89 ? -13.460 10.242 13.130 1.00 93.12 89 VAL A CA 1
ATOM 688 C C . VAL A 1 89 ? -12.972 11.260 12.110 1.00 93.12 89 VAL A C 1
ATOM 690 O O . VAL A 1 89 ? -12.519 10.898 11.032 1.00 93.12 89 VAL A O 1
ATOM 693 N N . THR A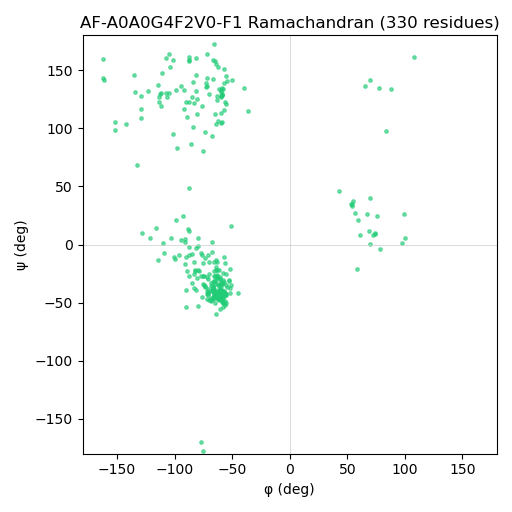 1 90 ? -13.085 12.549 12.406 1.00 94.12 90 THR A N 1
ATOM 694 C CA . THR A 1 90 ? -12.404 13.576 11.612 1.00 94.12 90 THR A CA 1
ATOM 695 C C . THR A 1 90 ? -11.048 13.853 12.233 1.00 94.12 90 THR A C 1
ATOM 697 O O . THR A 1 90 ? -10.989 14.290 13.379 1.00 94.12 90 THR A O 1
ATOM 700 N N . ALA A 1 91 ? -9.986 13.557 11.490 1.00 92.06 91 ALA A N 1
ATOM 701 C CA . ALA A 1 91 ? -8.602 13.826 11.844 1.00 92.06 91 ALA A CA 1
ATOM 702 C C . ALA A 1 91 ? -8.062 14.897 10.890 1.00 92.06 91 ALA A C 1
ATOM 704 O O . ALA A 1 91 ? -8.084 14.710 9.677 1.00 92.06 91 ALA A O 1
ATOM 705 N N . ASP A 1 92 ? -7.644 16.044 11.427 1.00 90.12 92 ASP A N 1
ATOM 706 C CA . ASP A 1 92 ? -7.060 17.150 10.649 1.00 90.12 92 ASP A CA 1
ATOM 707 C C . ASP A 1 92 ? -7.942 17.645 9.480 1.00 90.12 92 ASP A C 1
ATOM 709 O O . ASP A 1 92 ? -7.464 18.084 8.440 1.00 90.12 92 ASP A O 1
ATOM 713 N N . SER A 1 93 ? -9.262 17.677 9.708 1.00 88.81 93 SER A N 1
ATOM 714 C CA . SER A 1 93 ? -10.334 18.020 8.745 1.00 88.81 93 SER A CA 1
ATOM 715 C C . SER A 1 93 ? -10.724 16.923 7.750 1.00 88.81 93 SER A C 1
ATOM 717 O O . SER A 1 93 ? -11.712 17.101 7.032 1.00 88.81 93 SER A O 1
ATOM 719 N N . ASP A 1 94 ? -10.043 15.777 7.759 1.00 90.75 94 ASP A N 1
ATOM 720 C CA . ASP A 1 94 ? -10.377 14.631 6.918 1.00 90.75 94 ASP A CA 1
ATOM 721 C C . ASP A 1 94 ? -11.184 13.595 7.693 1.00 90.75 94 ASP A C 1
ATOM 723 O O . ASP A 1 94 ? -10.838 13.208 8.808 1.00 90.75 94 ASP A O 1
ATOM 727 N N . LYS A 1 95 ? -12.275 13.115 7.094 1.00 92.00 95 LYS A N 1
ATOM 728 C CA . LYS A 1 95 ? -13.091 12.040 7.667 1.00 92.00 95 LYS A CA 1
ATOM 729 C C . LYS A 1 95 ? -12.439 10.699 7.383 1.00 92.00 95 LYS A C 1
ATOM 731 O O . LYS A 1 95 ? -12.229 10.382 6.218 1.00 92.00 95 LYS A O 1
ATOM 736 N N . ARG A 1 96 ? -12.193 9.930 8.440 1.00 90.69 96 ARG A N 1
ATOM 737 C CA . ARG A 1 96 ? -11.550 8.621 8.393 1.00 90.69 96 ARG A CA 1
ATOM 738 C C . ARG A 1 96 ? -12.290 7.612 9.265 1.00 90.69 96 ARG A C 1
ATOM 740 O O . ARG A 1 96 ? -12.833 7.971 10.311 1.00 90.69 96 ARG A O 1
ATOM 747 N N . THR A 1 97 ? -12.322 6.352 8.864 1.00 90.94 97 THR A N 1
ATOM 748 C CA . THR A 1 97 ? -12.689 5.244 9.753 1.00 90.94 97 THR A CA 1
ATOM 749 C C . THR A 1 97 ? -11.569 4.996 10.769 1.00 90.94 97 THR A C 1
ATOM 751 O O . THR A 1 97 ? -10.433 5.443 10.595 1.00 90.94 97 THR A O 1
ATOM 754 N N . LEU A 1 98 ? -11.848 4.257 11.848 1.00 88.75 98 LEU A N 1
ATOM 755 C CA . LEU A 1 98 ? -10.779 3.847 12.769 1.00 88.75 98 LEU A CA 1
ATOM 756 C C . LEU A 1 98 ? -9.734 2.940 12.113 1.00 88.75 98 LEU A C 1
ATOM 758 O O . LEU A 1 98 ? -8.590 2.939 12.562 1.00 88.75 98 LEU A O 1
ATOM 762 N N . VAL A 1 99 ? -10.114 2.170 11.086 1.00 87.50 99 VAL A N 1
ATOM 763 C CA . VAL A 1 99 ? -9.163 1.336 10.342 1.00 87.50 99 VAL A CA 1
ATOM 764 C C . VAL A 1 99 ? -8.235 2.216 9.516 1.00 87.50 99 VAL A C 1
ATOM 766 O O . VAL A 1 99 ? -7.025 2.049 9.613 1.00 87.50 99 VAL A O 1
ATOM 769 N N . GLU A 1 100 ? -8.778 3.184 8.774 1.00 86.88 100 GLU A N 1
ATOM 770 C CA . GLU A 1 100 ? -7.983 4.152 8.004 1.00 86.88 100 GLU A CA 1
ATOM 771 C C . GLU A 1 100 ? -6.995 4.897 8.908 1.00 86.88 100 GLU A C 1
ATOM 773 O O . GLU A 1 100 ? -5.825 5.031 8.565 1.00 86.88 100 GLU A O 1
ATOM 778 N N . LEU A 1 101 ? -7.435 5.295 10.106 1.00 87.19 101 LEU A N 1
ATOM 779 C CA . LEU A 1 101 ? -6.576 5.945 11.096 1.00 87.19 101 LEU A CA 1
ATOM 780 C C . LEU A 1 101 ? -5.485 5.001 11.637 1.00 87.19 101 LEU A C 1
ATOM 782 O O . LEU A 1 101 ? -4.351 5.420 11.837 1.00 87.19 101 LEU A O 1
ATOM 786 N N . ALA A 1 102 ? -5.805 3.726 11.885 1.00 86.38 102 ALA A N 1
ATOM 787 C CA . ALA A 1 102 ? -4.823 2.733 12.335 1.00 86.38 102 ALA A CA 1
ATOM 788 C C . ALA A 1 102 ? -3.773 2.412 11.262 1.00 86.38 102 ALA A C 1
ATOM 790 O O . ALA A 1 102 ? -2.611 2.190 11.597 1.00 86.38 102 ALA A O 1
ATOM 791 N N . VAL A 1 103 ? -4.196 2.396 9.996 1.00 85.25 103 VAL A N 1
ATOM 792 C CA . VAL A 1 103 ? -3.346 2.204 8.818 1.00 85.25 103 VAL A CA 1
ATOM 793 C C . VAL A 1 103 ? -2.424 3.400 8.607 1.00 85.25 103 VAL A C 1
ATOM 795 O O . VAL A 1 103 ? -1.224 3.207 8.464 1.00 85.25 103 VAL A O 1
ATOM 798 N N . GLU A 1 104 ? -2.956 4.622 8.639 1.00 84.31 104 GLU A N 1
ATOM 799 C CA . GLU A 1 104 ? -2.169 5.854 8.491 1.00 84.31 104 GLU A CA 1
ATOM 800 C C . GLU A 1 104 ? -1.049 5.953 9.528 1.00 84.31 104 GLU A C 1
ATOM 802 O O . GLU A 1 104 ? 0.062 6.360 9.211 1.00 84.31 104 GLU A O 1
ATOM 807 N N . HIS A 1 105 ? -1.347 5.577 10.770 1.00 82.19 105 HIS A N 1
ATOM 808 C CA . HIS A 1 105 ? -0.394 5.625 11.873 1.00 82.19 105 HIS A CA 1
ATOM 809 C C . HIS A 1 105 ? 0.450 4.352 12.011 1.00 82.19 105 HIS A C 1
ATOM 811 O O . HIS A 1 105 ? 1.058 4.159 13.062 1.00 82.19 105 HIS A O 1
ATOM 817 N N . LEU A 1 106 ? 0.439 3.467 11.002 1.00 76.62 106 LEU A N 1
ATOM 818 C CA . LEU A 1 106 ? 1.209 2.219 10.962 1.00 76.62 106 LEU A CA 1
ATOM 819 C C . LEU A 1 106 ? 1.181 1.465 12.296 1.00 76.62 106 LEU A C 1
ATOM 821 O O . LEU A 1 106 ? 2.201 1.031 12.812 1.00 76.62 106 LEU A O 1
ATOM 825 N N . CYS A 1 107 ? -0.007 1.333 12.886 1.00 76.62 107 CYS A N 1
ATOM 826 C CA . CYS A 1 107 ? -0.196 0.635 14.151 1.00 76.62 107 CYS A CA 1
ATOM 827 C C . CYS A 1 107 ? -0.681 -0.795 13.860 1.00 76.62 107 CYS A C 1
ATOM 829 O O . CYS A 1 107 ? -1.900 -1.017 13.923 1.00 76.62 107 CYS A O 1
ATOM 831 N N . PRO A 1 108 ? 0.193 -1.777 13.546 1.00 72.81 108 PRO A N 1
ATOM 832 C CA . PRO A 1 108 ? -0.225 -3.138 13.208 1.00 72.81 108 PRO A CA 1
ATOM 833 C C . PRO A 1 108 ? -1.087 -3.761 14.299 1.00 72.81 108 PRO A C 1
ATOM 835 O O . PRO A 1 108 ? -2.091 -4.408 14.027 1.00 72.81 108 PRO A O 1
ATOM 838 N N . GLU A 1 109 ? -0.807 -3.456 15.555 1.00 76.62 109 GLU A N 1
ATOM 839 C CA . GLU A 1 109 ? -1.632 -3.835 16.689 1.00 76.62 109 GLU A CA 1
ATOM 840 C C . GLU A 1 109 ? -3.099 -3.389 16.596 1.00 76.62 109 GLU A C 1
ATOM 842 O O . GLU A 1 109 ? -4.017 -4.132 16.963 1.00 76.62 109 GLU A O 1
ATOM 847 N N . ALA A 1 110 ? -3.327 -2.149 16.165 1.00 70.62 110 ALA A N 1
ATOM 848 C CA . ALA A 1 110 ? -4.664 -1.594 16.012 1.00 70.62 110 ALA A CA 1
ATOM 849 C C . ALA A 1 110 ? -5.296 -2.041 14.694 1.00 70.62 110 ALA A C 1
ATOM 851 O O . ALA A 1 110 ? -6.477 -2.382 14.688 1.00 70.62 110 ALA A O 1
ATOM 852 N N . ALA A 1 111 ? -4.514 -2.109 13.618 1.00 72.75 111 ALA A N 1
ATOM 853 C CA . ALA A 1 111 ? -4.957 -2.637 12.338 1.00 72.75 111 ALA A CA 1
ATOM 854 C C . ALA A 1 111 ? -5.332 -4.126 12.428 1.00 72.75 111 ALA A C 1
ATOM 856 O O . ALA A 1 111 ? -6.203 -4.559 11.690 1.00 72.75 111 ALA A O 1
ATOM 857 N N . GLU A 1 112 ? -4.767 -4.906 13.359 1.00 75.00 112 GLU A N 1
ATOM 858 C CA . GLU A 1 112 ? -5.188 -6.298 13.593 1.00 75.00 112 GLU A CA 1
ATOM 859 C C . GLU A 1 112 ? -6.509 -6.327 14.359 1.00 75.00 112 GLU A C 1
ATOM 861 O O . GLU A 1 112 ? -7.438 -7.073 14.038 1.00 75.00 112 GLU A O 1
ATOM 866 N N . GLY A 1 113 ? -6.591 -5.488 15.394 1.00 71.19 113 GLY A N 1
ATOM 867 C CA . GLY A 1 113 ? -7.740 -5.394 16.274 1.00 71.19 113 GLY A CA 1
ATOM 868 C C . GLY A 1 113 ? -8.987 -4.909 15.544 1.00 71.19 113 GLY A C 1
ATOM 869 O O . GLY A 1 113 ? -9.981 -5.618 15.536 1.00 71.19 113 GLY A O 1
ATOM 870 N N . VAL A 1 114 ? -8.971 -3.719 14.944 1.00 73.06 114 VAL A N 1
ATOM 871 C CA . VAL A 1 114 ? -10.189 -3.033 14.465 1.00 73.06 114 VAL A CA 1
ATOM 872 C C . VAL A 1 114 ? -10.970 -3.855 13.430 1.00 73.06 114 VAL A C 1
ATOM 874 O O . VAL A 1 114 ? -12.167 -4.082 13.641 1.00 73.06 114 VAL A O 1
ATOM 877 N N . PRO A 1 115 ? -10.342 -4.404 12.377 1.00 66.88 115 PRO A N 1
ATOM 878 C CA . PRO A 1 115 ? -11.035 -5.244 11.420 1.00 66.88 115 PRO A CA 1
ATOM 879 C C . PRO A 1 115 ? -11.613 -6.499 12.087 1.00 66.88 115 PRO A C 1
ATOM 881 O O . PRO A 1 115 ? -12.773 -6.826 11.837 1.00 66.88 115 PRO A O 1
ATOM 884 N N . GLN A 1 116 ? -10.904 -7.190 12.996 1.00 72.88 116 GLN A N 1
ATOM 885 C CA . GLN A 1 116 ? -11.420 -8.407 13.666 1.00 72.88 116 GLN A CA 1
ATOM 886 C C . GLN A 1 116 ? -12.816 -8.227 14.306 1.00 72.88 116 GLN A C 1
ATOM 888 O O . GLN A 1 116 ? -13.534 -9.214 14.465 1.00 72.88 116 GLN A O 1
ATOM 893 N N . TYR A 1 117 ? -13.237 -6.990 14.590 1.00 71.44 117 TYR A N 1
ATOM 894 C CA . TYR A 1 117 ? -14.536 -6.643 15.176 1.00 71.44 117 TYR A CA 1
ATOM 895 C C . TYR A 1 117 ? -15.597 -6.188 14.165 1.00 71.44 117 TYR A C 1
ATOM 897 O O . TYR A 1 117 ? -16.600 -5.593 14.547 1.00 71.44 117 TYR A O 1
ATOM 905 N N . GLY A 1 118 ? -15.423 -6.538 12.891 1.00 73.69 118 GLY A N 1
ATOM 906 C CA . GLY A 1 118 ? -16.461 -6.418 11.867 1.00 73.69 118 GLY A CA 1
ATOM 907 C C . GLY A 1 118 ? -16.373 -5.172 10.997 1.00 73.69 118 GLY A C 1
ATOM 908 O O . GLY A 1 118 ? -17.202 -5.056 10.105 1.00 73.69 118 GLY A O 1
ATOM 909 N N . ALA A 1 119 ? -15.367 -4.310 11.194 1.00 79.81 119 ALA A N 1
ATOM 910 C CA . ALA A 1 119 ? -15.142 -3.201 10.277 1.00 79.81 119 ALA A CA 1
ATOM 911 C C . ALA A 1 119 ? -14.886 -3.735 8.860 1.00 79.81 119 ALA A C 1
ATOM 913 O O . ALA A 1 119 ? -14.036 -4.618 8.653 1.00 79.81 119 ALA A O 1
ATOM 914 N N . ASP A 1 120 ? -15.665 -3.217 7.914 1.00 83.56 120 ASP A N 1
ATOM 915 C CA . ASP A 1 120 ? -15.451 -3.442 6.493 1.00 83.56 120 ASP A CA 1
ATOM 916 C C . ASP A 1 120 ? -14.194 -2.687 6.061 1.00 83.56 120 ASP A C 1
ATOM 918 O O . ASP A 1 120 ? -14.024 -1.509 6.376 1.00 83.56 120 ASP A O 1
ATOM 922 N N . VAL A 1 121 ? -13.305 -3.398 5.379 1.00 85.12 121 VAL A N 1
ATOM 923 C CA . VAL A 1 121 ? -12.066 -2.859 4.803 1.00 85.12 121 VAL A CA 1
ATOM 924 C C . VAL A 1 121 ? -12.144 -2.794 3.278 1.00 85.12 121 VAL A C 1
ATOM 926 O O . VAL A 1 121 ? -11.272 -2.214 2.639 1.00 85.12 121 VAL A O 1
ATOM 929 N N . THR A 1 122 ? -13.208 -3.357 2.701 1.00 88.12 122 THR A N 1
ATOM 930 C CA . THR A 1 122 ? -13.409 -3.475 1.261 1.00 88.12 122 THR A CA 1
ATOM 931 C C . THR A 1 122 ? -13.742 -2.125 0.644 1.00 88.12 122 THR A C 1
ATOM 933 O O . THR A 1 122 ? -14.597 -1.382 1.129 1.00 88.12 122 THR A O 1
ATOM 936 N N . GLY A 1 123 ? -13.112 -1.824 -0.485 1.00 87.88 123 GLY A N 1
ATOM 937 C CA . GLY A 1 123 ? -13.361 -0.629 -1.285 1.00 87.88 123 GLY A CA 1
ATOM 938 C C . GLY A 1 123 ? -12.832 0.663 -0.664 1.00 87.88 123 GLY A C 1
ATOM 939 O O . GLY A 1 123 ? -13.122 1.738 -1.188 1.00 87.88 123 GLY A O 1
ATOM 940 N N . GLN A 1 124 ? -12.073 0.571 0.429 1.00 86.25 124 GLN A N 1
ATOM 941 C CA . GLN A 1 124 ? -11.422 1.716 1.068 1.00 86.25 124 GLN A CA 1
ATOM 942 C C . GLN A 1 124 ? -10.038 2.005 0.474 1.00 86.25 124 GLN A C 1
ATOM 944 O O . GLN A 1 124 ? -9.467 3.044 0.788 1.00 86.25 124 GLN A O 1
ATOM 949 N N . CYS A 1 125 ? -9.495 1.132 -0.391 1.00 91.50 125 CYS A N 1
ATOM 950 C CA . CYS A 1 125 ? -8.166 1.309 -0.992 1.00 91.50 125 CYS A CA 1
ATOM 951 C C . CYS A 1 125 ? -7.066 1.547 0.066 1.00 91.50 125 CYS A C 1
ATOM 953 O O . CYS A 1 125 ? -6.118 2.301 -0.154 1.00 91.50 125 CYS A O 1
ATOM 955 N N . LEU A 1 126 ? -7.197 0.909 1.239 1.00 90.25 126 LEU A N 1
ATOM 956 C CA . LEU A 1 126 ? -6.304 1.112 2.390 1.00 90.25 126 LEU A CA 1
ATOM 957 C C . LEU A 1 126 ? -4.845 0.822 2.042 1.00 90.25 126 LEU A C 1
ATOM 959 O O . LEU A 1 126 ? -3.941 1.530 2.473 1.00 90.25 126 LEU A O 1
ATOM 963 N N . VAL A 1 127 ? -4.630 -0.227 1.247 1.00 93.50 127 VAL A N 1
ATOM 964 C CA . VAL A 1 127 ? -3.299 -0.678 0.841 1.00 93.50 127 VAL A CA 1
ATOM 965 C C . VAL A 1 127 ? -2.637 0.334 -0.103 1.00 93.50 127 VAL A C 1
ATOM 967 O O . VAL A 1 127 ? -1.428 0.527 -0.020 1.00 93.50 127 VAL A O 1
ATOM 970 N N . HIS A 1 128 ? -3.403 1.029 -0.952 1.00 91.81 128 HIS A N 1
ATOM 971 C CA . HIS A 1 128 ? -2.882 2.095 -1.818 1.00 91.81 128 HIS A CA 1
ATOM 972 C C . HIS A 1 128 ? -2.315 3.248 -0.993 1.00 91.81 128 HIS A C 1
ATOM 974 O O . HIS A 1 128 ? -1.219 3.715 -1.272 1.00 91.81 128 HIS A O 1
ATOM 980 N N . GLY A 1 129 ? -3.025 3.660 0.062 1.00 86.94 129 GLY A N 1
ATOM 981 C CA . GLY A 1 129 ? -2.599 4.762 0.929 1.00 86.94 129 GLY A CA 1
ATOM 982 C C . GLY A 1 129 ? -1.295 4.507 1.692 1.00 86.94 129 GLY A C 1
ATOM 983 O O . GLY A 1 129 ? -0.656 5.461 2.127 1.00 86.94 129 GLY A O 1
ATOM 984 N N . MET A 1 130 ? -0.880 3.245 1.838 1.00 89.62 130 MET A N 1
ATOM 985 C CA . MET A 1 130 ? 0.386 2.878 2.486 1.00 89.62 130 MET A CA 1
ATOM 986 C C . MET A 1 130 ? 1.604 3.043 1.572 1.00 89.62 130 MET A C 1
ATOM 988 O O . MET A 1 130 ? 2.728 3.148 2.055 1.00 89.62 130 MET A O 1
ATOM 992 N N . ALA A 1 131 ? 1.400 3.041 0.257 1.00 88.19 131 ALA A N 1
ATOM 993 C CA . ALA A 1 131 ? 2.448 3.315 -0.712 1.00 88.19 131 ALA A CA 1
ATOM 994 C C . ALA A 1 131 ? 2.540 4.833 -0.911 1.00 88.19 131 ALA A C 1
ATOM 996 O O . ALA A 1 131 ? 1.883 5.404 -1.780 1.00 88.19 131 ALA A O 1
ATOM 997 N N . SER A 1 132 ? 3.318 5.504 -0.061 1.00 78.31 132 SER A N 1
ATOM 998 C CA . SER A 1 132 ? 3.476 6.959 -0.105 1.00 78.31 132 SER A CA 1
ATOM 999 C C . SER A 1 132 ? 4.877 7.374 -0.550 1.00 78.31 132 SER A C 1
ATOM 1001 O O . SER A 1 132 ? 5.874 6.731 -0.227 1.00 78.31 132 SER A O 1
ATOM 1003 N N . GLU A 1 133 ? 4.959 8.506 -1.248 1.00 64.38 133 GLU A N 1
ATOM 1004 C CA . GLU A 1 133 ? 6.225 9.153 -1.622 1.00 64.38 133 GLU A CA 1
ATOM 1005 C C . GLU A 1 133 ? 7.020 9.629 -0.387 1.00 64.38 133 GLU A C 1
ATOM 1007 O O . GLU A 1 133 ? 8.240 9.773 -0.435 1.00 64.38 133 GLU A O 1
ATOM 1012 N N . GLU A 1 134 ? 6.348 9.836 0.750 1.00 62.56 134 GLU A N 1
ATOM 1013 C CA . GLU A 1 134 ? 6.961 10.355 1.980 1.00 62.56 134 GLU A CA 1
ATOM 1014 C C . GLU A 1 134 ? 7.808 9.308 2.729 1.00 62.56 134 GLU A C 1
ATOM 1016 O O . GLU A 1 134 ? 8.666 9.679 3.532 1.00 62.56 134 GLU A O 1
ATOM 1021 N N . THR A 1 135 ? 7.659 8.016 2.410 1.00 56.22 135 THR A N 1
ATOM 1022 C CA . THR A 1 135 ? 8.431 6.920 3.036 1.00 56.22 135 THR A CA 1
ATOM 1023 C C . THR A 1 135 ? 9.934 6.917 2.691 1.00 56.22 135 THR A C 1
ATOM 1025 O O . THR A 1 135 ? 10.699 6.161 3.291 1.00 56.22 135 THR A O 1
ATOM 1028 N N . TYR A 1 136 ? 10.403 7.784 1.779 1.00 53.75 136 TYR A N 1
ATOM 1029 C CA . TYR A 1 136 ? 11.824 7.904 1.394 1.00 53.75 136 TYR A CA 1
ATOM 1030 C C . TYR A 1 136 ? 12.648 8.913 2.206 1.00 53.75 136 TYR A C 1
ATOM 1032 O O . TYR A 1 136 ? 13.821 9.142 1.895 1.00 53.75 136 TYR A O 1
ATOM 1040 N N . GLY A 1 137 ? 12.073 9.536 3.238 1.00 55.56 137 GLY A N 1
ATOM 1041 C CA . GLY A 1 137 ? 12.840 10.378 4.156 1.00 55.56 137 GLY A CA 1
ATOM 1042 C C . GLY A 1 137 ? 13.917 9.591 4.920 1.00 55.56 137 GLY A C 1
ATOM 1043 O O . GLY A 1 137 ? 13.753 8.408 5.199 1.00 55.56 137 GLY A O 1
ATOM 1044 N N . ASP A 1 138 ? 15.001 10.264 5.330 1.00 49.66 138 ASP A N 1
ATOM 1045 C CA . ASP A 1 138 ? 16.128 9.709 6.123 1.00 49.66 138 ASP A CA 1
ATOM 1046 C C . ASP A 1 138 ? 15.678 9.087 7.476 1.00 49.66 138 ASP A C 1
ATOM 1048 O O . ASP A 1 138 ? 16.439 8.393 8.148 1.00 49.66 138 ASP A O 1
ATOM 1052 N N . GLU A 1 139 ? 14.418 9.312 7.874 1.00 52.34 139 GLU A N 1
ATOM 1053 C CA . GLU A 1 139 ? 13.776 8.756 9.073 1.00 52.34 139 GLU A CA 1
ATOM 1054 C C . GLU A 1 139 ? 12.847 7.546 8.785 1.00 52.34 139 GLU A C 1
ATOM 1056 O O . GLU A 1 139 ? 12.482 6.841 9.722 1.00 52.34 139 GLU A O 1
ATOM 1061 N N . GLY A 1 140 ? 12.530 7.236 7.517 1.00 49.19 140 GLY A N 1
ATOM 1062 C CA . GLY A 1 140 ? 11.514 6.244 7.103 1.00 49.19 140 GLY A CA 1
ATOM 1063 C C . GLY A 1 140 ? 11.990 4.787 6.970 1.00 49.19 140 GLY A C 1
ATOM 1064 O O . GLY A 1 140 ? 11.198 3.882 6.713 1.00 49.19 140 GLY A O 1
ATOM 1065 N N . ALA A 1 141 ? 13.280 4.500 7.184 1.00 48.69 141 ALA A N 1
ATOM 1066 C CA . ALA A 1 141 ? 13.836 3.147 7.020 1.00 48.69 141 ALA A CA 1
ATOM 1067 C C . ALA A 1 141 ? 13.255 2.091 7.994 1.00 48.69 141 ALA A C 1
ATOM 1069 O O . ALA A 1 141 ? 13.444 0.894 7.780 1.00 48.69 141 ALA A O 1
ATOM 1070 N N . GLY A 1 142 ? 12.566 2.514 9.063 1.00 56.59 142 GLY A N 1
ATOM 1071 C CA . GLY A 1 142 ? 11.892 1.623 10.018 1.00 56.59 142 GLY A CA 1
ATOM 1072 C C . GLY A 1 142 ? 10.509 1.134 9.570 1.00 56.59 142 GLY A C 1
ATOM 1073 O O . GLY A 1 142 ? 10.073 0.074 10.011 1.00 56.59 142 GLY A O 1
ATOM 1074 N N . GLU A 1 143 ? 9.853 1.849 8.657 1.00 75.62 143 GLU A N 1
ATOM 1075 C CA . GLU A 1 143 ? 8.422 1.670 8.371 1.00 75.62 143 GLU A CA 1
ATOM 1076 C C . GLU A 1 143 ? 8.138 0.502 7.416 1.00 75.62 143 GLU A C 1
ATOM 1078 O O . GLU A 1 143 ? 7.059 -0.082 7.445 1.00 75.62 143 GLU A O 1
ATOM 1083 N N . GLY A 1 144 ? 9.112 0.085 6.597 1.00 86.38 144 GLY A N 1
ATOM 1084 C CA . GLY A 1 144 ? 8.892 -0.949 5.575 1.00 86.38 144 GLY A CA 1
ATOM 1085 C C . GLY A 1 144 ? 8.426 -2.301 6.134 1.00 86.38 144 GLY A C 1
ATOM 1086 O O . GLY A 1 144 ? 7.594 -2.974 5.524 1.00 86.38 144 GLY A O 1
ATOM 1087 N N . HIS A 1 145 ? 8.925 -2.692 7.310 1.00 88.75 145 HIS A N 1
ATOM 1088 C CA . HIS A 1 145 ? 8.493 -3.921 7.980 1.00 88.75 145 HIS A CA 1
ATOM 1089 C C . HIS A 1 145 ? 7.072 -3.810 8.538 1.00 88.75 145 HIS A C 1
ATOM 1091 O O . HIS A 1 145 ? 6.295 -4.754 8.396 1.00 88.75 145 HIS A O 1
ATOM 1097 N N . GLU A 1 146 ? 6.743 -2.670 9.143 1.00 86.19 146 GLU A N 1
ATOM 1098 C CA . GLU A 1 146 ? 5.430 -2.403 9.730 1.00 86.19 146 GLU A CA 1
ATOM 1099 C C . GLU A 1 146 ? 4.366 -2.330 8.631 1.00 86.19 146 GLU A C 1
ATOM 1101 O O . GLU A 1 146 ? 3.359 -3.031 8.711 1.00 86.19 146 GLU A O 1
ATOM 1106 N N . ILE A 1 147 ? 4.639 -1.605 7.539 1.00 90.12 147 ILE A N 1
ATOM 1107 C CA . ILE A 1 147 ? 3.772 -1.558 6.354 1.00 90.12 147 ILE A CA 1
ATOM 1108 C C . ILE A 1 147 ? 3.525 -2.973 5.817 1.00 90.12 147 ILE A C 1
ATOM 1110 O O . ILE A 1 147 ? 2.376 -3.374 5.635 1.00 90.12 147 ILE A O 1
ATOM 1114 N N . LEU A 1 148 ? 4.580 -3.770 5.606 1.00 93.44 148 LEU A N 1
ATOM 1115 C CA . LEU A 1 148 ? 4.437 -5.142 5.109 1.00 93.44 148 LEU A CA 1
ATOM 1116 C C . LEU A 1 148 ? 3.584 -6.019 6.040 1.00 93.44 148 LEU A C 1
ATOM 1118 O O . LEU A 1 148 ? 2.798 -6.838 5.559 1.00 93.44 148 LEU A O 1
ATOM 1122 N N . GLU A 1 149 ? 3.740 -5.879 7.356 1.00 91.06 149 GLU A N 1
ATOM 1123 C CA . GLU A 1 149 ? 2.948 -6.621 8.339 1.00 91.06 149 GLU A CA 1
ATOM 1124 C C . GLU A 1 149 ? 1.469 -6.225 8.287 1.00 91.06 149 GLU A C 1
ATOM 1126 O O . GLU A 1 149 ? 0.606 -7.107 8.240 1.00 91.06 149 GLU A O 1
ATOM 1131 N N . VAL A 1 150 ? 1.169 -4.925 8.209 1.00 88.06 150 VAL A N 1
ATOM 1132 C CA . VAL A 1 150 ? -0.209 -4.436 8.083 1.00 88.06 150 VAL A CA 1
ATOM 1133 C C . VAL A 1 150 ? -0.842 -4.917 6.774 1.00 88.06 150 VAL A C 1
ATOM 1135 O O . VAL A 1 150 ? -1.970 -5.406 6.795 1.00 88.06 150 VAL A O 1
ATOM 1138 N N . ILE A 1 151 ? -0.127 -4.865 5.645 1.00 93.50 151 ILE A N 1
ATOM 1139 C CA . ILE A 1 151 ? -0.644 -5.353 4.354 1.00 93.50 151 ILE A CA 1
ATOM 1140 C C . ILE A 1 151 ? -0.970 -6.842 4.421 1.00 93.50 151 ILE A C 1
ATOM 1142 O O . ILE A 1 151 ? -2.052 -7.247 3.996 1.00 93.50 151 ILE A O 1
ATOM 1146 N N . LYS A 1 152 ? -0.060 -7.660 4.967 1.00 94.62 152 LYS A N 1
ATOM 1147 C CA . LYS A 1 152 ? -0.286 -9.105 5.114 1.00 94.62 152 LYS A CA 1
ATOM 1148 C C . LYS A 1 152 ? -1.499 -9.393 5.977 1.00 94.62 152 LYS A C 1
ATOM 1150 O O . LYS A 1 152 ? -2.333 -10.214 5.633 1.00 94.62 152 LYS A O 1
ATOM 1155 N N . MET A 1 153 ? -1.634 -8.680 7.080 1.00 89.81 153 MET A N 1
ATOM 1156 C CA . MET A 1 153 ? -2.775 -8.828 7.967 1.00 89.81 153 MET A CA 1
ATOM 1157 C C . MET A 1 153 ? -4.100 -8.416 7.301 1.00 89.81 153 MET A C 1
ATOM 1159 O O . MET A 1 153 ? -5.102 -9.114 7.476 1.00 89.81 153 MET A O 1
ATOM 1163 N N . LEU A 1 154 ? -4.123 -7.319 6.535 1.00 90.25 154 LEU A N 1
ATOM 1164 C CA . LEU A 1 154 ? -5.306 -6.910 5.774 1.00 90.25 154 LEU A CA 1
ATOM 1165 C C . LEU A 1 154 ? -5.655 -7.939 4.690 1.00 90.25 154 LEU A C 1
ATOM 1167 O O . LEU A 1 154 ? -6.812 -8.339 4.600 1.00 90.25 154 LEU A O 1
ATOM 1171 N N . GLY A 1 155 ? -4.668 -8.411 3.925 1.00 93.12 155 GLY A N 1
ATOM 1172 C CA . GLY A 1 155 ? -4.860 -9.408 2.869 1.00 93.12 155 GLY A CA 1
ATOM 1173 C C . GLY A 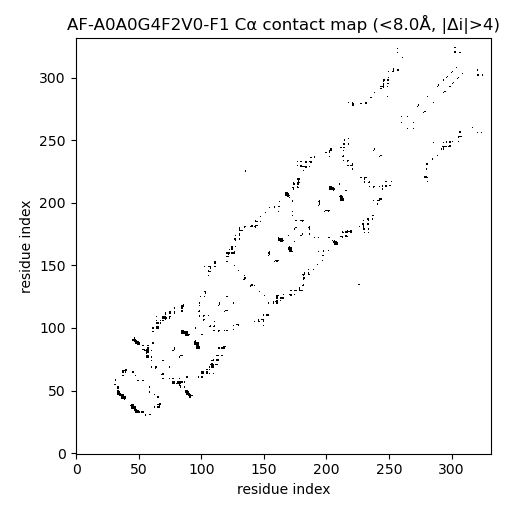1 155 ? -5.271 -10.788 3.390 1.00 93.12 155 GLY A C 1
ATOM 1174 O O . GLY A 1 155 ? -6.165 -11.416 2.831 1.00 93.12 155 GLY A O 1
ATOM 1175 N N . ASP A 1 156 ? -4.695 -11.238 4.508 1.00 91.62 156 ASP A N 1
ATOM 1176 C CA . ASP A 1 156 ? -5.043 -12.510 5.158 1.00 91.62 156 ASP A CA 1
ATOM 1177 C C . ASP A 1 156 ? -6.480 -12.499 5.695 1.00 91.62 156 ASP A C 1
ATOM 1179 O O . ASP A 1 156 ? -7.122 -13.545 5.837 1.00 91.62 156 ASP A O 1
ATOM 1183 N N . ARG A 1 157 ? -6.986 -11.308 6.022 1.00 87.69 157 ARG A N 1
ATOM 1184 C CA . ARG A 1 157 ? -8.371 -11.103 6.426 1.00 87.69 157 ARG A CA 1
ATOM 1185 C C . ARG A 1 157 ? -9.305 -11.056 5.221 1.00 87.69 157 ARG A C 1
ATOM 1187 O O . ARG A 1 157 ? -10.333 -11.734 5.245 1.00 87.69 157 ARG A O 1
ATOM 1194 N N . ASP A 1 158 ? -9.000 -10.199 4.255 1.00 92.31 158 ASP A N 1
ATOM 1195 C CA . ASP A 1 158 ? -9.787 -10.019 3.045 1.00 92.31 158 ASP A CA 1
ATOM 1196 C C . ASP A 1 158 ? -8.869 -9.792 1.847 1.00 92.31 158 ASP A C 1
ATOM 1198 O O . ASP A 1 158 ? -8.327 -8.710 1.642 1.00 92.31 158 ASP A O 1
ATOM 1202 N N . GLU A 1 159 ? -8.720 -10.829 1.029 1.00 95.00 159 GLU A N 1
ATOM 1203 C CA . GLU A 1 159 ? -7.877 -10.810 -0.161 1.00 95.00 159 GLU A CA 1
ATOM 1204 C C . GLU A 1 159 ? -8.286 -9.710 -1.157 1.00 95.00 159 GLU A C 1
ATOM 1206 O O . GLU A 1 159 ? -7.437 -9.251 -1.927 1.00 95.00 159 GLU A O 1
ATOM 1211 N N . SER A 1 160 ? -9.548 -9.244 -1.149 1.00 95.19 160 SER A N 1
ATOM 1212 C CA . SER A 1 160 ? -10.003 -8.221 -2.100 1.00 95.19 160 SER A CA 1
ATOM 1213 C C . SER A 1 160 ? -9.202 -6.932 -2.025 1.00 95.19 160 SER A C 1
ATOM 1215 O O . SER A 1 160 ? -8.948 -6.314 -3.060 1.00 95.19 160 SER A O 1
ATOM 1217 N N . VAL A 1 161 ? -8.726 -6.572 -0.832 1.00 95.56 161 VAL 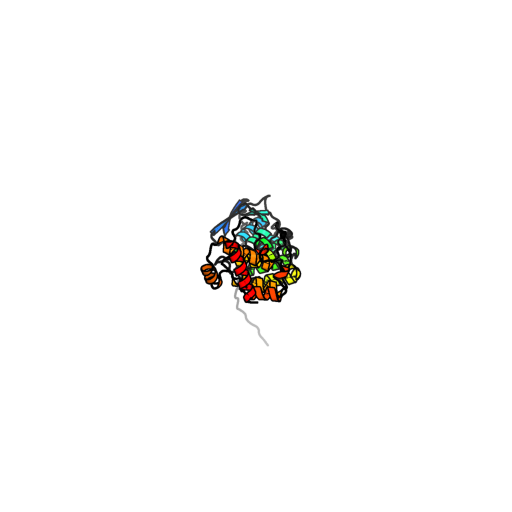A N 1
ATOM 1218 C CA . VAL A 1 161 ? -7.954 -5.344 -0.604 1.00 95.56 161 VAL A CA 1
ATOM 1219 C C . VAL A 1 161 ? -6.630 -5.326 -1.373 1.00 95.56 161 VAL A C 1
ATOM 1221 O O . VAL A 1 161 ? -6.094 -4.255 -1.643 1.00 95.56 161 VAL A O 1
ATOM 1224 N N . LEU A 1 162 ? -6.105 -6.494 -1.766 1.00 96.94 162 LEU A N 1
ATOM 1225 C CA . LEU A 1 162 ? -4.841 -6.623 -2.499 1.00 96.94 162 LEU A CA 1
ATOM 1226 C C . LEU A 1 162 ? -4.990 -6.405 -4.013 1.00 96.94 162 LEU A C 1
ATOM 1228 O O . LEU A 1 162 ? -3.988 -6.211 -4.703 1.00 96.94 162 LEU A O 1
ATOM 1232 N N . TRP A 1 163 ? -6.216 -6.434 -4.544 1.00 95.62 163 TRP A N 1
ATOM 1233 C CA . TRP A 1 163 ? -6.498 -6.241 -5.974 1.00 95.62 163 TRP A CA 1
ATOM 1234 C C . TRP A 1 163 ? -7.567 -5.182 -6.260 1.00 95.62 163 TRP A C 1
ATOM 1236 O O . TRP A 1 163 ? -7.986 -5.023 -7.414 1.00 95.62 163 TRP A O 1
ATOM 1246 N N . GLU A 1 164 ? -7.961 -4.429 -5.232 1.00 96.06 164 GLU A N 1
ATOM 1247 C CA . GLU A 1 164 ? -8.787 -3.234 -5.349 1.00 96.06 164 GLU A CA 1
ATOM 1248 C C . GLU A 1 164 ? -8.181 -2.232 -6.325 1.00 96.06 164 GLU A C 1
ATOM 1250 O O . GLU A 1 164 ? -6.969 -2.038 -6.382 1.00 96.06 164 GLU A O 1
ATOM 1255 N N . LYS A 1 165 ? -9.045 -1.594 -7.107 1.00 96.50 165 LYS A N 1
ATOM 1256 C CA . LYS A 1 165 ? -8.653 -0.552 -8.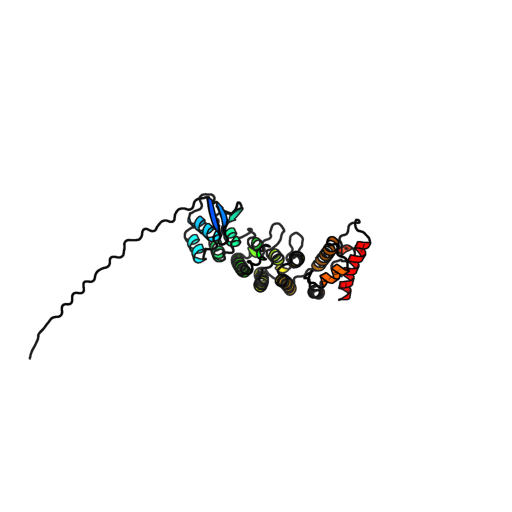048 1.00 96.50 165 LYS A CA 1
ATOM 1257 C C . LYS A 1 165 ? -9.049 0.804 -7.489 1.00 96.50 165 LYS A C 1
ATOM 1259 O O . LYS A 1 165 ? -10.202 0.979 -7.096 1.00 96.50 165 LYS A O 1
ATOM 1264 N N . ASP A 1 166 ? -8.111 1.740 -7.496 1.00 94.81 166 ASP A N 1
ATOM 1265 C CA . ASP A 1 166 ? -8.388 3.133 -7.161 1.00 94.81 166 ASP A CA 1
ATOM 1266 C C . ASP A 1 166 ? -9.085 3.874 -8.324 1.00 94.81 166 ASP A C 1
ATOM 1268 O O . ASP A 1 166 ? -9.523 3.279 -9.314 1.00 94.81 166 ASP A O 1
ATOM 1272 N N . GLY A 1 167 ? -9.193 5.202 -8.218 1.00 93.69 167 GLY A N 1
ATOM 1273 C CA . GLY A 1 167 ? -9.808 6.045 -9.248 1.00 93.69 167 GLY A CA 1
ATOM 1274 C C . GLY A 1 167 ? -9.084 6.072 -10.605 1.00 93.69 167 GLY A C 1
ATOM 1275 O O . GLY A 1 167 ? -9.685 6.537 -11.573 1.00 93.69 167 GLY A O 1
ATOM 1276 N N . ASN A 1 168 ? -7.843 5.582 -10.684 1.00 93.44 168 ASN A N 1
ATOM 1277 C CA . ASN A 1 168 ? -7.047 5.456 -11.910 1.00 93.44 168 ASN A CA 1
ATOM 1278 C C . ASN A 1 168 ? -7.010 4.007 -12.432 1.00 93.44 168 ASN A C 1
ATOM 1280 O O . ASN A 1 168 ? -6.268 3.686 -13.366 1.00 93.44 168 ASN A O 1
ATOM 1284 N N . GLY A 1 169 ? -7.771 3.105 -11.809 1.00 96.69 169 GLY A N 1
ATOM 1285 C CA . GLY A 1 169 ? -7.741 1.685 -12.126 1.00 96.69 169 GLY A CA 1
ATOM 1286 C C . GLY A 1 169 ? -6.494 0.966 -11.610 1.00 96.69 169 GLY A C 1
ATOM 1287 O O . GLY A 1 169 ? -6.282 -0.191 -11.993 1.00 96.69 169 GLY A O 1
ATOM 1288 N N . GLU A 1 170 ? -5.680 1.628 -10.783 1.00 96.62 170 GLU A N 1
ATOM 1289 C CA . GLU A 1 170 ? -4.417 1.113 -10.266 1.00 96.62 170 GLU A CA 1
ATOM 1290 C C . GLU A 1 170 ? -4.677 0.188 -9.073 1.00 96.62 170 GLU A C 1
ATOM 1292 O O . GLU A 1 170 ? -5.448 0.490 -8.161 1.00 96.62 170 GLU A O 1
ATOM 1297 N N . GLN A 1 171 ? -4.035 -0.977 -9.098 1.00 97.25 171 GLN A N 1
ATOM 1298 C CA . GLN A 1 171 ? -3.993 -1.923 -7.977 1.00 97.25 171 GLN A CA 1
ATOM 1299 C C . GLN A 1 171 ? -2.837 -1.599 -7.024 1.00 97.25 171 GLN A C 1
ATOM 1301 O O . GLN A 1 171 ? -1.863 -0.998 -7.483 1.00 97.25 171 GLN A O 1
ATOM 1306 N N . PRO A 1 172 ? -2.852 -2.090 -5.771 1.00 97.19 172 PRO A N 1
ATOM 1307 C CA . PRO A 1 172 ? -1.763 -1.906 -4.813 1.00 97.19 172 PRO A CA 1
ATOM 1308 C C . PRO A 1 172 ? -0.357 -2.141 -5.364 1.00 97.19 172 PRO A C 1
ATOM 1310 O O . PRO A 1 172 ? 0.554 -1.361 -5.104 1.00 97.19 172 PRO A O 1
ATOM 1313 N N . ILE A 1 173 ? -0.176 -3.180 -6.185 1.00 97.69 173 ILE A N 1
ATOM 1314 C CA . ILE A 1 173 ? 1.124 -3.477 -6.793 1.00 97.69 173 ILE A CA 1
ATOM 1315 C C . ILE A 1 173 ? 1.657 -2.323 -7.660 1.00 97.69 173 ILE A C 1
ATOM 1317 O O . ILE A 1 173 ? 2.865 -2.136 -7.715 1.00 97.69 173 ILE A O 1
ATOM 1321 N N . HIS A 1 174 ? 0.798 -1.529 -8.310 1.00 96.69 174 HIS A N 1
ATOM 1322 C CA . HIS A 1 174 ? 1.224 -0.375 -9.112 1.00 96.69 174 HIS A CA 1
ATOM 1323 C C . HIS A 1 174 ? 1.828 0.693 -8.209 1.00 96.69 174 HIS A C 1
ATOM 1325 O O . HIS A 1 174 ? 2.939 1.152 -8.468 1.00 96.69 174 HIS A O 1
ATOM 1331 N N . HIS A 1 175 ? 1.141 0.999 -7.107 1.00 95.44 175 HIS A N 1
ATOM 1332 C CA . HIS A 1 175 ? 1.593 1.973 -6.122 1.00 95.44 175 HIS A CA 1
ATOM 1333 C C . HIS A 1 175 ? 2.897 1.539 -5.460 1.00 95.44 175 HIS A C 1
ATOM 1335 O O . HIS A 1 175 ? 3.833 2.321 -5.433 1.00 95.44 175 HIS A O 1
ATOM 1341 N N . PHE A 1 176 ? 3.036 0.277 -5.047 1.00 96.12 176 PHE A N 1
ATOM 1342 C CA . PHE A 1 176 ? 4.303 -0.232 -4.501 1.00 96.12 176 PHE A CA 1
ATOM 1343 C C . PHE A 1 176 ? 5.398 -0.452 -5.550 1.00 96.12 176 PHE A C 1
ATOM 1345 O O . PHE A 1 176 ? 6.553 -0.669 -5.200 1.00 96.12 176 PHE A O 1
ATOM 1352 N N . CYS A 1 177 ? 5.080 -0.410 -6.842 1.00 95.38 177 CYS A N 1
ATOM 1353 C CA . CYS A 1 177 ? 6.096 -0.322 -7.888 1.00 95.38 177 CYS A CA 1
ATOM 1354 C C . CYS A 1 177 ? 6.536 1.127 -8.102 1.00 95.38 177 CYS A C 1
ATOM 1356 O O . CYS A 1 177 ? 7.718 1.374 -8.324 1.00 95.38 177 CYS A O 1
ATOM 1358 N N . GLN A 1 178 ? 5.608 2.080 -8.012 1.00 92.94 178 GLN A N 1
ATOM 1359 C CA . GLN A 1 178 ? 5.903 3.503 -8.124 1.00 92.94 178 GLN A CA 1
ATOM 1360 C C . GLN A 1 178 ? 6.612 4.056 -6.875 1.00 92.94 178 GLN A C 1
ATOM 1362 O O . GLN A 1 178 ? 7.508 4.889 -6.988 1.00 92.94 178 GLN A O 1
ATOM 1367 N N . PHE A 1 179 ? 6.240 3.562 -5.702 1.00 91.75 179 PHE A N 1
ATOM 1368 C CA . PHE A 1 179 ? 6.746 3.939 -4.389 1.00 91.75 179 PHE A CA 1
ATOM 1369 C C . PHE A 1 179 ? 7.072 2.656 -3.598 1.00 91.75 179 PHE A C 1
ATOM 1371 O O . PHE A 1 179 ? 6.344 2.287 -2.674 1.00 91.75 179 PHE A O 1
ATOM 1378 N N . PRO A 1 180 ? 8.112 1.892 -4.000 1.00 93.31 180 PRO A N 1
ATOM 1379 C CA . PRO A 1 180 ? 8.543 0.711 -3.259 1.00 93.31 180 PRO A CA 1
ATOM 1380 C C . PRO A 1 180 ? 8.910 0.998 -1.802 1.00 93.31 180 PRO A C 1
ATOM 1382 O O . PRO A 1 180 ? 9.434 2.061 -1.478 1.00 93.31 180 PRO A O 1
ATOM 1385 N N . LEU A 1 181 ? 8.731 -0.000 -0.936 1.00 92.38 181 LEU A N 1
ATOM 1386 C CA . LEU A 1 181 ? 9.180 0.076 0.455 1.00 92.38 181 LEU A CA 1
ATOM 1387 C C . LEU A 1 181 ? 10.680 0.392 0.527 1.00 92.38 181 LEU A C 1
ATOM 1389 O O . LEU A 1 181 ? 11.454 -0.097 -0.291 1.00 92.38 181 LEU A O 1
ATOM 1393 N N . ALA A 1 182 ? 11.104 1.165 1.528 1.00 88.50 182 ALA A N 1
ATOM 1394 C CA . ALA A 1 182 ? 12.502 1.583 1.665 1.00 88.50 182 ALA A CA 1
ATOM 1395 C C . ALA A 1 182 ? 13.487 0.401 1.801 1.00 88.50 182 ALA A C 1
ATOM 1397 O O . ALA A 1 182 ? 14.617 0.470 1.316 1.00 88.50 182 ALA A O 1
ATOM 1398 N N . ASP A 1 183 ? 13.061 -0.694 2.443 1.00 90.81 183 ASP A N 1
ATOM 1399 C CA . ASP A 1 183 ? 13.855 -1.915 2.576 1.00 90.81 183 ASP A CA 1
ATOM 1400 C C . ASP A 1 183 ? 13.604 -2.883 1.410 1.00 90.81 183 ASP A C 1
ATOM 1402 O O . ASP A 1 183 ? 12.489 -3.366 1.193 1.00 90.81 183 ASP A O 1
ATOM 1406 N N . THR A 1 184 ? 14.677 -3.233 0.698 1.00 93.62 184 THR A N 1
ATOM 1407 C CA . THR A 1 184 ? 14.630 -4.144 -0.452 1.00 93.62 184 THR A CA 1
ATOM 1408 C C . THR A 1 184 ? 14.041 -5.511 -0.112 1.00 93.62 184 THR A C 1
ATOM 1410 O O . THR A 1 184 ? 13.279 -6.064 -0.902 1.00 93.62 184 THR A O 1
ATOM 1413 N N . SER A 1 185 ? 14.362 -6.068 1.059 1.00 94.94 185 SER A N 1
ATOM 1414 C CA . SER A 1 185 ? 13.845 -7.381 1.459 1.00 94.94 185 SER A CA 1
ATOM 1415 C C . SER A 1 185 ? 12.338 -7.325 1.718 1.00 94.94 185 SER A C 1
ATOM 1417 O O . SER A 1 185 ? 11.614 -8.239 1.321 1.00 94.94 185 SER A O 1
ATOM 1419 N N . CYS A 1 186 ? 11.848 -6.251 2.339 1.00 95.06 186 CYS A N 1
ATOM 1420 C CA . CYS A 1 186 ? 10.423 -6.014 2.545 1.00 95.06 186 CYS A CA 1
ATOM 1421 C C . CYS A 1 186 ? 9.694 -5.845 1.216 1.00 95.06 186 CYS A C 1
ATOM 1423 O O . CYS A 1 186 ? 8.664 -6.482 1.008 1.00 95.06 186 CYS A O 1
ATOM 1425 N N . GLN A 1 187 ? 10.252 -5.056 0.298 1.00 96.31 187 GLN A N 1
ATOM 1426 C CA . GLN A 1 187 ? 9.675 -4.845 -1.025 1.00 96.31 187 GLN A CA 1
ATOM 1427 C C . GLN A 1 187 ? 9.582 -6.148 -1.830 1.00 96.31 187 GLN A C 1
ATOM 1429 O O . GLN A 1 187 ? 8.542 -6.459 -2.411 1.00 96.31 187 GLN A O 1
ATOM 1434 N N . GLU A 1 188 ? 10.641 -6.960 -1.839 1.00 96.81 188 GLU A N 1
ATOM 1435 C CA . GLU A 1 188 ? 10.596 -8.263 -2.501 1.00 96.81 188 GLU A CA 1
ATOM 1436 C C . GLU A 1 188 ? 9.565 -9.191 -1.853 1.00 96.81 188 GLU A C 1
ATOM 1438 O O . GLU A 1 188 ? 8.805 -9.843 -2.566 1.00 96.81 188 GLU A O 1
ATOM 1443 N N . GLN A 1 189 ? 9.505 -9.240 -0.518 1.00 97.56 189 GLN A N 1
ATOM 1444 C CA . GLN A 1 189 ? 8.511 -10.036 0.206 1.00 97.56 189 GLN A CA 1
ATOM 1445 C C . GLN A 1 189 ? 7.076 -9.564 -0.033 1.00 97.56 189 GLN A C 1
ATOM 1447 O O . GLN A 1 189 ? 6.166 -10.392 -0.021 1.00 97.56 189 GLN A O 1
ATOM 1452 N N . LEU A 1 190 ? 6.864 -8.264 -0.235 1.00 97.62 190 LEU A N 1
ATOM 1453 C CA . LEU A 1 190 ? 5.564 -7.708 -0.584 1.00 97.62 190 LEU A CA 1
ATOM 1454 C C . LEU A 1 190 ? 5.112 -8.217 -1.954 1.00 97.62 190 LEU A C 1
ATOM 1456 O O . LEU A 1 190 ? 4.016 -8.754 -2.073 1.00 97.62 190 LEU A O 1
ATOM 1460 N N . ILE A 1 191 ? 5.974 -8.116 -2.971 1.00 98.06 191 ILE A N 1
ATOM 1461 C CA . ILE A 1 191 ? 5.676 -8.607 -4.326 1.00 98.06 191 ILE A CA 1
ATOM 1462 C C . ILE A 1 191 ? 5.385 -10.112 -4.304 1.00 98.06 191 ILE A C 1
ATOM 1464 O O . ILE A 1 191 ? 4.433 -10.568 -4.931 1.00 98.06 191 ILE A O 1
ATOM 1468 N N . GLU A 1 192 ? 6.182 -10.880 -3.560 1.00 98.19 192 GLU A N 1
ATOM 1469 C CA . GLU A 1 192 ? 5.963 -12.315 -3.356 1.00 98.19 192 GLU A CA 1
ATOM 1470 C C . GLU A 1 192 ? 4.598 -12.606 -2.736 1.00 98.19 192 GLU A C 1
ATOM 1472 O O . GLU A 1 192 ? 3.840 -13.410 -3.267 1.00 98.19 192 GLU A O 1
ATOM 1477 N N . TYR A 1 193 ? 4.258 -11.905 -1.655 1.00 98.19 193 TYR A N 1
ATOM 1478 C CA . TYR A 1 193 ? 2.978 -12.067 -0.979 1.00 98.19 193 TYR A CA 1
ATOM 1479 C C . TYR A 1 193 ? 1.791 -11.736 -1.894 1.00 98.19 193 TYR A C 1
ATOM 1481 O O . TYR A 1 193 ? 0.816 -12.486 -1.926 1.00 98.19 193 TYR A O 1
ATOM 1489 N N . LEU A 1 194 ? 1.882 -10.658 -2.679 1.00 97.94 194 LEU A N 1
ATOM 1490 C CA . LEU A 1 194 ? 0.847 -10.291 -3.648 1.00 97.94 194 LEU A CA 1
ATOM 1491 C C . LEU A 1 194 ? 0.665 -11.377 -4.718 1.00 97.94 194 LEU A C 1
ATOM 1493 O O . LEU A 1 194 ? -0.468 -11.730 -5.031 1.00 97.94 194 LEU A O 1
ATOM 1497 N N . ILE A 1 195 ? 1.756 -11.943 -5.241 1.00 97.31 195 ILE A N 1
ATOM 1498 C CA . ILE A 1 195 ? 1.704 -13.030 -6.232 1.00 97.31 195 ILE A CA 1
ATOM 1499 C C . ILE A 1 195 ? 1.124 -14.310 -5.630 1.00 97.31 195 ILE A C 1
ATOM 1501 O O . ILE A 1 195 ? 0.274 -14.944 -6.251 1.00 97.31 195 ILE A O 1
ATOM 1505 N N . ASP A 1 196 ? 1.576 -14.696 -4.438 1.00 97.75 196 ASP A N 1
ATOM 1506 C CA . ASP A 1 196 ? 1.131 -15.923 -3.775 1.00 97.75 196 ASP A CA 1
ATOM 1507 C C . ASP A 1 196 ? -0.355 -15.862 -3.400 1.00 97.75 196 ASP A C 1
ATOM 1509 O O . ASP A 1 196 ? -1.032 -16.893 -3.405 1.00 97.75 196 ASP A O 1
ATOM 1513 N N . THR A 1 197 ? -0.860 -14.663 -3.094 1.00 97.06 197 THR A N 1
ATOM 1514 C CA . THR A 1 197 ? -2.245 -14.461 -2.654 1.00 97.06 197 THR A CA 1
ATOM 1515 C C . THR A 1 197 ? -3.186 -14.215 -3.834 1.00 97.06 197 THR A C 1
ATOM 1517 O O . THR A 1 197 ? -4.153 -14.947 -3.991 1.00 97.06 197 THR A O 1
ATOM 1520 N N . VAL A 1 198 ? -2.882 -13.242 -4.702 1.00 96.75 198 VAL A N 1
ATOM 1521 C CA . VAL A 1 198 ? -3.766 -12.803 -5.805 1.00 96.75 198 VAL A CA 1
ATOM 1522 C C . VAL A 1 198 ? -3.522 -13.591 -7.103 1.00 96.75 198 VAL A C 1
ATOM 1524 O O . VAL A 1 198 ? -4.399 -13.686 -7.964 1.00 96.75 198 VAL A O 1
ATOM 1527 N N . GLY A 1 199 ? -2.336 -14.183 -7.255 1.00 97.06 199 GLY A N 1
ATOM 1528 C CA . GLY A 1 199 ? -1.912 -14.943 -8.431 1.00 97.06 199 GLY A CA 1
ATOM 1529 C C . GLY A 1 199 ? -0.860 -14.231 -9.287 1.00 97.06 199 GLY A C 1
ATOM 1530 O O . GLY A 1 199 ? -0.688 -13.015 -9.232 1.00 97.06 199 GLY A O 1
ATOM 1531 N N . GLU A 1 200 ? -0.164 -15.004 -10.129 1.00 95.00 200 GLU A N 1
ATOM 1532 C CA . GLU A 1 200 ? 0.965 -14.530 -10.954 1.00 95.00 200 GLU A CA 1
ATOM 1533 C C . GLU A 1 200 ? 0.605 -13.373 -11.896 1.00 95.00 200 GLU A C 1
ATOM 1535 O O . GLU A 1 200 ? 1.445 -12.517 -12.160 1.00 95.00 200 GLU A O 1
ATOM 1540 N N . ASP A 1 201 ? -0.642 -13.294 -12.365 1.00 94.88 201 ASP A N 1
ATOM 1541 C CA . ASP A 1 201 ? -1.076 -12.262 -13.312 1.00 94.88 201 ASP A CA 1
ATOM 1542 C C . ASP A 1 201 ? -1.041 -10.837 -12.725 1.00 94.88 201 ASP A C 1
ATOM 1544 O O . ASP A 1 201 ? -1.060 -9.865 -13.485 1.00 94.88 201 ASP A O 1
ATOM 1548 N N . VAL A 1 202 ? -0.938 -10.684 -11.397 1.00 96.19 202 VAL A N 1
ATOM 1549 C CA . VAL A 1 202 ? -0.910 -9.375 -10.722 1.00 96.19 202 VAL A CA 1
ATOM 1550 C C . VAL A 1 202 ? 0.250 -8.491 -11.196 1.00 96.19 202 VAL A C 1
ATOM 1552 O O . VAL A 1 202 ? 0.076 -7.286 -11.355 1.00 96.19 202 VAL A O 1
ATOM 1555 N N . VAL A 1 203 ? 1.408 -9.072 -11.542 1.00 95.62 203 VAL A N 1
ATOM 1556 C CA . VAL A 1 203 ? 2.577 -8.314 -12.048 1.00 95.62 203 VAL A CA 1
ATOM 1557 C C . VAL A 1 203 ? 2.373 -7.751 -13.459 1.00 95.62 203 VAL A C 1
ATOM 1559 O O . VAL A 1 203 ? 3.184 -6.967 -13.947 1.00 95.62 203 VAL A O 1
ATOM 1562 N N . ASN A 1 204 ? 1.290 -8.162 -14.116 1.00 94.25 204 ASN A N 1
ATOM 1563 C CA . ASN A 1 204 ? 0.913 -7.820 -15.480 1.00 94.25 204 ASN A CA 1
ATOM 1564 C C . ASN A 1 204 ? -0.464 -7.139 -15.557 1.00 94.25 204 ASN A C 1
ATOM 1566 O O . ASN A 1 204 ? -0.968 -6.899 -16.661 1.00 94.25 204 ASN A O 1
ATOM 1570 N N . ALA A 1 205 ? -1.086 -6.848 -14.413 1.00 94.62 205 ALA A N 1
ATOM 1571 C CA . ALA A 1 205 ? -2.396 -6.222 -14.353 1.00 94.62 205 ALA A CA 1
ATOM 1572 C C . ALA A 1 205 ? -2.342 -4.813 -14.971 1.00 94.62 205 ALA A C 1
ATOM 1574 O O . ALA A 1 205 ? -1.474 -4.035 -14.599 1.00 94.62 205 ALA A O 1
ATOM 1575 N N . PRO A 1 206 ? -3.225 -4.467 -15.922 1.00 94.44 206 PRO A N 1
ATOM 1576 C CA . PRO A 1 206 ? -3.280 -3.113 -16.454 1.00 94.44 206 PRO A CA 1
ATOM 1577 C C . PRO A 1 206 ? -4.139 -2.187 -15.575 1.00 94.44 206 PRO A C 1
ATOM 1579 O O . PRO A 1 206 ? -5.234 -2.569 -15.126 1.00 94.44 206 PRO A O 1
ATOM 1582 N N . ASP A 1 207 ? -3.671 -0.950 -15.409 1.00 94.69 207 ASP A N 1
ATOM 1583 C CA . ASP A 1 207 ? -4.472 0.188 -14.945 1.00 94.69 207 ASP A CA 1
ATOM 1584 C C . ASP A 1 207 ? -5.415 0.719 -16.051 1.00 94.69 207 ASP A C 1
ATOM 1586 O O . ASP A 1 207 ? -5.483 0.158 -17.153 1.00 94.69 207 ASP A O 1
ATOM 1590 N N . ASP A 1 208 ? -6.172 1.791 -15.787 1.00 94.94 208 ASP A N 1
ATOM 1591 C CA . ASP A 1 208 ? -7.125 2.342 -16.770 1.00 94.94 208 ASP A CA 1
ATOM 1592 C C . ASP A 1 208 ? -6.443 3.016 -17.975 1.00 94.94 208 ASP A C 1
ATOM 1594 O O . ASP A 1 208 ? -7.067 3.222 -19.021 1.00 94.94 208 ASP A O 1
ATOM 1598 N N . HIS A 1 209 ? -5.148 3.315 -17.868 1.00 88.31 209 HIS A N 1
ATOM 1599 C CA . HIS A 1 209 ? -4.306 3.791 -18.963 1.00 88.31 209 HIS A CA 1
ATOM 1600 C C . HIS A 1 209 ? -3.617 2.645 -19.717 1.00 88.31 209 HIS A C 1
ATOM 1602 O O . HIS A 1 209 ? -2.853 2.893 -20.651 1.00 88.31 209 HIS A O 1
ATOM 1608 N N . GLY A 1 210 ? -3.894 1.394 -19.339 1.00 90.25 210 GLY A N 1
ATOM 1609 C CA . GLY A 1 210 ? -3.239 0.213 -19.884 1.00 90.25 210 GLY A CA 1
ATOM 1610 C C . GLY A 1 210 ? -1.814 0.021 -19.375 1.00 90.25 210 GLY A C 1
ATOM 1611 O O . GLY A 1 210 ? -1.109 -0.836 -19.913 1.00 90.25 210 GLY A O 1
ATOM 1612 N N . ARG A 1 211 ? -1.387 0.796 -18.368 1.00 89.88 211 ARG A N 1
ATOM 1613 C CA . ARG A 1 211 ? -0.042 0.694 -17.818 1.00 89.88 211 ARG A CA 1
ATOM 1614 C C . ARG A 1 211 ? 0.064 -0.450 -16.831 1.00 89.88 211 ARG A C 1
ATOM 1616 O O . ARG A 1 211 ? -0.882 -0.740 -16.107 1.00 89.88 211 ARG A O 1
ATOM 1623 N N . ARG A 1 212 ? 1.231 -1.086 -16.805 1.00 93.19 212 ARG A N 1
ATOM 1624 C CA . ARG A 1 212 ? 1.523 -2.259 -15.964 1.00 93.19 212 ARG A CA 1
ATOM 1625 C C . ARG A 1 212 ? 2.452 -1.898 -14.805 1.00 93.19 212 ARG A C 1
ATOM 1627 O O . ARG A 1 212 ? 3.188 -0.915 -14.917 1.00 93.19 212 ARG A O 1
ATOM 1634 N N . PRO A 1 213 ? 2.517 -2.708 -13.732 1.00 95.62 213 PRO A N 1
ATOM 1635 C CA . PRO A 1 213 ? 3.381 -2.441 -12.581 1.00 95.62 213 PRO A CA 1
ATOM 1636 C C . PRO A 1 213 ? 4.846 -2.180 -12.955 1.00 95.62 213 PRO A C 1
ATOM 1638 O O . PRO A 1 213 ? 5.476 -1.275 -12.414 1.00 95.62 213 PRO A O 1
ATOM 1641 N N . LEU A 1 214 ? 5.373 -2.894 -13.957 1.00 92.88 214 LEU A N 1
ATOM 1642 C CA . LEU A 1 214 ? 6.734 -2.681 -14.454 1.00 92.88 214 LEU A CA 1
ATOM 1643 C C . LEU A 1 214 ? 6.959 -1.259 -15.001 1.00 92.88 214 LEU A C 1
ATOM 1645 O O . LEU A 1 214 ? 8.008 -0.671 -14.751 1.00 92.88 214 LEU A O 1
ATOM 1649 N N . GLN A 1 215 ? 5.981 -0.672 -15.698 1.00 89.62 215 GLN A N 1
ATOM 1650 C CA . GLN A 1 215 ? 6.077 0.708 -16.192 1.00 89.62 215 GLN A CA 1
ATOM 1651 C C . GLN A 1 215 ? 6.086 1.720 -15.046 1.00 89.62 215 GLN A C 1
ATOM 1653 O O . GLN A 1 215 ? 6.842 2.689 -15.092 1.00 89.62 215 GLN A O 1
ATOM 1658 N N . HIS A 1 216 ? 5.297 1.477 -13.998 1.00 91.69 216 HIS A N 1
ATOM 1659 C CA . HIS A 1 216 ? 5.303 2.294 -12.783 1.00 91.69 216 HIS A CA 1
ATOM 1660 C C . HIS A 1 216 ? 6.648 2.221 -12.049 1.00 91.69 216 HIS A C 1
ATOM 1662 O O . HIS A 1 216 ? 7.175 3.258 -11.647 1.00 91.69 216 HIS A O 1
ATOM 1668 N N . ALA A 1 217 ? 7.265 1.037 -11.979 1.00 92.00 217 ALA A N 1
ATOM 1669 C CA . ALA A 1 217 ? 8.606 0.863 -11.413 1.00 92.00 217 ALA A CA 1
ATOM 1670 C C . ALA A 1 217 ? 9.686 1.630 -12.188 1.00 92.00 217 ALA A C 1
ATOM 1672 O O . ALA A 1 217 ? 10.519 2.320 -11.601 1.00 92.00 217 ALA A O 1
ATOM 1673 N N . TYR A 1 218 ? 9.651 1.571 -13.520 1.00 87.06 218 TYR A N 1
ATOM 1674 C CA . TYR A 1 218 ? 10.567 2.352 -14.350 1.00 87.06 218 TYR A CA 1
ATOM 1675 C C . TYR A 1 218 ? 10.336 3.855 -14.228 1.00 87.06 218 TYR A C 1
ATOM 1677 O O . TYR A 1 218 ? 11.294 4.623 -14.172 1.00 87.06 218 TYR A O 1
ATOM 1685 N N . ARG A 1 219 ? 9.076 4.284 -14.136 1.00 85.56 219 ARG A N 1
ATOM 1686 C CA . ARG A 1 219 ? 8.732 5.681 -13.886 1.00 85.56 219 ARG A CA 1
ATOM 1687 C C . ARG A 1 219 ? 9.321 6.159 -12.555 1.00 85.56 219 ARG A C 1
ATOM 1689 O O . ARG A 1 219 ? 9.977 7.194 -12.528 1.00 85.56 219 ARG A O 1
ATOM 1696 N N . SER A 1 220 ? 9.169 5.380 -11.486 1.00 86.88 220 SER A N 1
ATOM 1697 C CA . SER A 1 220 ? 9.771 5.666 -10.174 1.00 86.88 220 SER A CA 1
ATOM 1698 C C . SER A 1 220 ? 11.288 5.857 -10.236 1.00 86.88 220 SER A C 1
ATOM 1700 O O . SER A 1 220 ? 11.839 6.779 -9.632 1.00 86.88 220 SER A O 1
ATOM 1702 N N . LEU A 1 221 ? 11.967 4.996 -11.000 1.00 84.06 221 LEU A N 1
ATOM 1703 C CA . LEU A 1 221 ? 13.413 5.060 -11.197 1.00 84.06 221 LEU A CA 1
ATOM 1704 C C . LEU A 1 221 ? 13.857 6.331 -11.936 1.00 84.06 221 LEU A C 1
ATOM 1706 O O . LEU A 1 221 ? 14.954 6.815 -11.686 1.00 84.06 221 LEU A O 1
ATOM 1710 N N . MET A 1 222 ? 13.023 6.875 -12.827 1.00 75.56 222 MET A N 1
ATOM 1711 C CA . MET A 1 222 ? 13.366 8.059 -13.625 1.00 75.56 222 MET A CA 1
ATOM 1712 C C . MET A 1 222 ? 13.093 9.390 -12.918 1.00 75.56 222 MET A C 1
ATOM 1714 O O . MET A 1 222 ? 13.800 10.360 -13.178 1.00 75.56 222 MET A O 1
ATOM 1718 N N . PHE A 1 223 ? 12.058 9.468 -12.077 1.00 72.44 223 PHE A N 1
ATOM 1719 C CA . PHE A 1 223 ? 11.583 10.750 -11.539 1.00 72.44 223 PHE A CA 1
ATOM 1720 C C . PHE A 1 223 ? 12.055 11.067 -10.119 1.00 72.44 223 PHE A C 1
ATOM 1722 O O . PHE A 1 223 ? 11.927 12.215 -9.697 1.00 72.44 223 PHE A O 1
ATOM 1729 N N . ASP A 1 224 ? 12.617 10.099 -9.394 1.00 71.94 224 ASP A N 1
ATOM 1730 C CA . ASP A 1 224 ? 13.022 10.298 -8.004 1.00 71.94 224 ASP A CA 1
ATOM 1731 C C . ASP A 1 224 ? 14.475 9.858 -7.755 1.00 71.94 224 ASP A C 1
ATOM 1733 O O . ASP A 1 224 ? 14.884 8.742 -8.079 1.00 71.94 224 ASP A O 1
ATOM 1737 N N . PHE A 1 225 ? 15.248 10.772 -7.162 1.00 66.62 225 PHE A N 1
ATOM 1738 C CA . PHE A 1 225 ? 16.694 10.688 -6.959 1.00 66.62 225 PHE A CA 1
ATOM 1739 C C . PHE A 1 225 ? 17.109 9.810 -5.758 1.00 66.62 225 PHE A C 1
ATOM 1741 O O . PHE A 1 225 ? 18.309 9.659 -5.510 1.00 66.62 225 PHE A O 1
ATOM 1748 N N . GLY A 1 226 ? 16.158 9.233 -5.013 1.00 78.50 226 GLY A N 1
ATOM 1749 C CA . GLY A 1 226 ? 16.396 8.314 -3.891 1.00 78.50 226 GLY A CA 1
ATOM 1750 C C . GLY A 1 226 ? 16.114 6.835 -4.199 1.00 78.50 226 GLY A C 1
ATOM 1751 O O . GLY A 1 226 ? 15.456 6.489 -5.180 1.00 78.50 226 GLY A O 1
ATOM 1752 N N . GLY A 1 227 ? 16.617 5.936 -3.342 1.00 81.31 227 GLY A N 1
ATOM 1753 C CA . GLY A 1 227 ? 16.181 4.530 -3.312 1.00 81.31 227 GLY A CA 1
ATOM 1754 C C . GLY A 1 227 ? 16.532 3.675 -4.540 1.00 81.31 227 GLY A C 1
ATOM 1755 O O . GLY A 1 227 ? 15.839 2.699 -4.821 1.00 81.31 227 GLY A O 1
ATOM 1756 N N . TRP A 1 228 ? 17.593 4.006 -5.283 1.00 84.94 228 TRP A N 1
ATOM 1757 C CA . TRP A 1 228 ? 17.962 3.315 -6.531 1.00 84.94 228 TRP A CA 1
ATOM 1758 C C . TRP A 1 228 ? 18.069 1.794 -6.386 1.00 84.94 228 TRP A C 1
ATOM 1760 O O . TRP A 1 228 ? 17.587 1.060 -7.250 1.00 84.94 228 TRP A O 1
ATOM 1770 N N . ASP A 1 229 ? 18.662 1.315 -5.290 1.00 87.50 229 ASP A N 1
ATOM 1771 C CA . ASP A 1 229 ? 18.843 -0.117 -5.051 1.00 87.50 229 ASP A CA 1
ATOM 1772 C C . ASP A 1 229 ? 17.504 -0.854 -4.942 1.00 87.50 229 ASP A C 1
ATOM 1774 O O . ASP A 1 229 ? 17.328 -1.899 -5.572 1.00 87.50 229 ASP A O 1
ATOM 1778 N N . VAL A 1 230 ? 16.532 -0.299 -4.208 1.00 90.62 230 VAL A N 1
ATOM 1779 C CA . VAL A 1 230 ? 15.224 -0.944 -4.040 1.00 90.62 230 VAL A CA 1
ATOM 1780 C C . VAL A 1 230 ? 14.356 -0.835 -5.291 1.00 90.62 230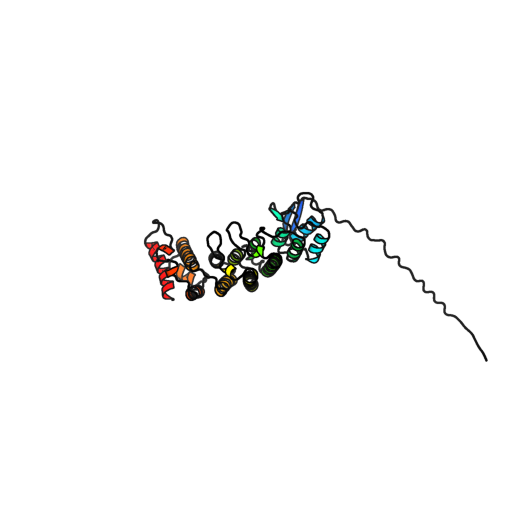 VAL A C 1
ATOM 1782 O O . VAL A 1 230 ? 13.668 -1.791 -5.654 1.00 90.62 230 VAL A O 1
ATOM 1785 N N . LYS A 1 231 ? 14.446 0.274 -6.032 1.00 90.38 231 LYS A N 1
ATOM 1786 C CA . LYS A 1 231 ? 13.770 0.426 -7.330 1.00 90.38 231 LYS A CA 1
ATOM 1787 C C . LYS A 1 231 ? 14.318 -0.563 -8.359 1.00 90.38 231 LYS A C 1
ATOM 1789 O O . LYS A 1 231 ? 13.550 -1.261 -9.021 1.00 90.38 231 LYS A O 1
ATOM 1794 N N . ARG A 1 232 ? 15.646 -0.708 -8.440 1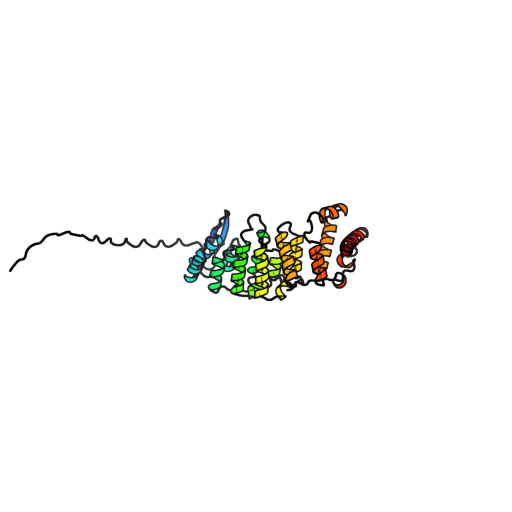.00 88.81 232 ARG A N 1
ATOM 1795 C CA . ARG A 1 232 ? 16.296 -1.704 -9.305 1.00 88.81 232 ARG A CA 1
ATOM 1796 C C . ARG A 1 232 ? 15.932 -3.128 -8.889 1.00 88.81 232 ARG A C 1
ATOM 1798 O O . ARG A 1 232 ? 15.670 -3.965 -9.755 1.00 88.81 232 ARG A O 1
ATOM 1805 N N . ALA A 1 233 ? 15.895 -3.419 -7.590 1.00 91.31 233 ALA A N 1
ATOM 1806 C CA . ALA A 1 233 ? 15.458 -4.721 -7.093 1.00 91.31 233 ALA A CA 1
ATOM 1807 C C . ALA A 1 233 ? 13.992 -5.003 -7.455 1.00 91.31 233 ALA A C 1
ATOM 1809 O O . ALA A 1 233 ? 13.691 -6.084 -7.951 1.00 91.31 233 ALA A O 1
ATOM 1810 N N . THR A 1 234 ? 13.107 -4.011 -7.321 1.00 94.50 234 THR A N 1
ATOM 1811 C CA . THR A 1 234 ? 11.691 -4.094 -7.716 1.00 94.50 234 THR A CA 1
ATOM 1812 C C . THR A 1 234 ? 11.543 -4.449 -9.194 1.00 94.50 234 THR A C 1
ATOM 1814 O O . THR A 1 234 ? 10.864 -5.418 -9.527 1.00 94.50 234 THR A O 1
ATOM 1817 N N . ILE A 1 235 ? 12.237 -3.731 -10.083 1.00 92.06 235 ILE A N 1
ATOM 1818 C CA . ILE A 1 235 ? 12.233 -4.006 -11.530 1.00 92.06 235 ILE A CA 1
ATOM 1819 C C . ILE A 1 235 ? 12.711 -5.432 -11.812 1.00 92.06 235 ILE A C 1
ATOM 1821 O O . ILE A 1 235 ? 12.029 -6.192 -12.499 1.00 92.06 235 ILE A O 1
ATOM 1825 N N . ASN A 1 236 ? 13.858 -5.827 -11.253 1.00 89.81 236 ASN A N 1
ATOM 1826 C CA . ASN A 1 236 ? 14.400 -7.171 -11.451 1.00 89.81 236 ASN A CA 1
ATOM 1827 C C . ASN A 1 236 ? 13.439 -8.252 -10.956 1.00 89.81 236 ASN A C 1
ATOM 1829 O O . ASN A 1 236 ? 13.215 -9.242 -11.651 1.00 89.81 236 ASN A O 1
ATOM 1833 N N . LYS A 1 237 ? 12.809 -8.030 -9.800 1.00 94.81 237 LYS A N 1
ATOM 1834 C CA . LYS A 1 237 ? 11.834 -8.950 -9.224 1.00 94.81 237 LYS A CA 1
ATOM 1835 C C . LYS A 1 237 ? 10.622 -9.140 -10.131 1.00 94.81 237 LYS A C 1
ATOM 1837 O O . LYS A 1 237 ? 10.229 -10.277 -10.380 1.00 94.81 237 LYS A O 1
ATOM 1842 N N . LEU A 1 238 ? 10.060 -8.050 -10.655 1.00 94.31 238 LEU A N 1
ATOM 1843 C CA . LEU A 1 238 ? 8.943 -8.095 -11.601 1.00 94.31 238 LEU A CA 1
ATOM 1844 C C . LEU A 1 238 ? 9.326 -8.859 -12.871 1.00 94.31 238 LEU A C 1
ATOM 1846 O O . LEU A 1 238 ? 8.598 -9.755 -13.297 1.00 94.31 238 LEU A O 1
ATOM 1850 N N . LEU A 1 239 ? 10.498 -8.563 -13.441 1.00 89.69 239 LEU A N 1
ATOM 1851 C CA . LEU A 1 239 ? 11.006 -9.267 -14.618 1.00 89.69 239 LEU A CA 1
ATOM 1852 C C . LEU A 1 239 ? 11.155 -10.765 -14.348 1.00 89.69 239 LEU A C 1
ATOM 1854 O O . LEU A 1 239 ? 10.770 -11.589 -15.180 1.00 89.69 239 LEU A O 1
ATOM 1858 N N . ASP A 1 240 ? 11.730 -11.148 -13.211 1.00 91.50 240 ASP A N 1
ATOM 1859 C CA . ASP A 1 240 ? 11.904 -12.550 -12.813 1.00 91.50 240 ASP A CA 1
ATOM 1860 C C . ASP A 1 240 ? 10.575 -13.275 -12.610 1.00 91.50 240 ASP A C 1
ATOM 1862 O O . ASP A 1 240 ? 10.485 -14.475 -12.870 1.00 91.50 240 ASP A O 1
ATOM 1866 N N . ARG A 1 241 ? 9.529 -12.534 -12.240 1.00 93.50 241 ARG A N 1
ATOM 1867 C CA . ARG A 1 241 ? 8.148 -13.015 -12.129 1.00 93.50 241 ARG A CA 1
ATOM 1868 C C . ARG A 1 241 ? 7.349 -12.940 -13.425 1.00 93.50 241 ARG A C 1
ATOM 1870 O O . ARG A 1 241 ? 6.149 -13.174 -13.413 1.00 93.50 241 ARG A O 1
ATOM 1877 N N . GLY A 1 242 ? 8.014 -12.692 -14.552 1.00 90.25 242 GLY A N 1
ATOM 1878 C CA . GLY A 1 242 ? 7.378 -12.733 -15.864 1.00 90.25 242 GLY A CA 1
ATOM 1879 C C . GLY A 1 242 ? 6.510 -11.513 -16.158 1.00 90.25 242 GLY A C 1
ATOM 1880 O O . GLY A 1 242 ? 5.597 -11.614 -16.979 1.00 90.25 242 GLY A O 1
ATOM 1881 N N . ALA A 1 243 ? 6.782 -10.369 -15.520 1.00 90.12 243 ALA A N 1
ATOM 1882 C CA . ALA A 1 243 ? 6.270 -9.098 -16.010 1.00 90.12 243 ALA A CA 1
ATOM 1883 C C . ALA A 1 243 ? 6.756 -8.911 -17.454 1.00 90.12 243 ALA A C 1
ATOM 1885 O O . ALA A 1 243 ? 7.959 -8.855 -17.719 1.00 90.12 243 ALA A O 1
ATOM 1886 N N . ASP A 1 244 ? 5.803 -8.884 -18.378 1.00 79.75 244 ASP A N 1
ATOM 1887 C CA . ASP A 1 244 ? 6.035 -8.703 -19.802 1.00 79.75 244 ASP A CA 1
ATOM 1888 C C . ASP A 1 244 ? 5.420 -7.373 -20.190 1.00 79.75 244 ASP A C 1
ATOM 1890 O O . ASP A 1 244 ? 4.224 -7.126 -19.990 1.00 79.75 244 ASP A O 1
ATOM 1894 N N . ASP A 1 245 ? 6.255 -6.506 -20.739 1.00 68.44 245 ASP A N 1
ATOM 1895 C CA . ASP A 1 245 ? 5.759 -5.301 -21.351 1.00 68.44 245 ASP A CA 1
ATOM 1896 C C . ASP A 1 245 ? 6.699 -4.843 -22.463 1.00 68.44 245 ASP A C 1
ATOM 1898 O O . ASP A 1 245 ? 7.718 -4.179 -22.263 1.00 68.44 245 ASP A O 1
ATOM 1902 N N . ILE A 1 246 ? 6.318 -5.197 -23.684 1.00 61.59 246 ILE A N 1
ATOM 1903 C CA . ILE A 1 246 ? 6.987 -4.743 -24.897 1.00 61.59 246 ILE A CA 1
ATOM 1904 C C . ILE A 1 246 ? 6.936 -3.215 -25.065 1.00 61.59 246 ILE A C 1
ATOM 1906 O O . ILE A 1 246 ? 7.795 -2.654 -25.746 1.00 61.59 246 ILE A O 1
ATOM 1910 N N . HIS A 1 247 ? 5.974 -2.544 -24.422 1.00 63.91 247 HIS A N 1
ATOM 1911 C CA . HIS A 1 247 ? 5.801 -1.094 -24.449 1.00 63.91 247 HIS A CA 1
ATOM 1912 C C . HIS A 1 247 ? 6.572 -0.380 -23.334 1.00 63.91 247 HIS A C 1
ATOM 1914 O O . HIS A 1 247 ? 6.730 0.836 -23.408 1.00 63.91 247 HIS A O 1
ATOM 1920 N N . VAL A 1 248 ? 7.124 -1.093 -22.339 1.00 66.75 248 VAL A N 1
ATOM 1921 C CA . VAL A 1 248 ? 8.062 -0.494 -21.367 1.00 66.75 248 VAL A CA 1
ATOM 1922 C C . VAL A 1 248 ? 9.250 0.122 -22.087 1.00 66.75 248 VAL A C 1
ATOM 1924 O O . VAL A 1 248 ? 9.625 1.243 -21.769 1.00 66.75 248 VAL A O 1
ATOM 1927 N N . MET A 1 249 ? 9.806 -0.563 -23.091 1.00 64.31 249 MET A N 1
ATOM 1928 C CA . MET A 1 249 ? 10.936 -0.030 -23.856 1.00 64.31 249 MET A CA 1
ATOM 1929 C C . MET A 1 249 ? 10.540 1.221 -24.644 1.00 64.31 249 MET A C 1
ATOM 1931 O O . MET A 1 249 ? 11.279 2.194 -24.637 1.00 64.31 249 MET A O 1
ATOM 1935 N N . GLU A 1 250 ? 9.363 1.237 -25.273 1.00 66.81 250 GLU A N 1
ATOM 1936 C CA . GLU A 1 250 ? 8.845 2.418 -25.976 1.00 66.81 250 GLU A CA 1
ATOM 1937 C C . GLU A 1 250 ? 8.631 3.604 -25.030 1.00 66.81 250 GLU A C 1
ATOM 1939 O O . GLU A 1 250 ? 9.096 4.706 -25.319 1.00 66.81 250 GLU A O 1
ATOM 1944 N N . SER A 1 251 ? 7.992 3.375 -23.881 1.00 66.25 251 SER A N 1
ATOM 1945 C CA . SER A 1 251 ? 7.762 4.420 -22.884 1.00 66.25 251 SER A CA 1
ATOM 1946 C C . SER A 1 251 ? 9.075 4.923 -22.286 1.00 66.25 251 SER A C 1
ATOM 1948 O O . SER A 1 251 ? 9.247 6.129 -22.156 1.00 66.25 251 SER A O 1
ATOM 1950 N N . LEU A 1 252 ? 10.018 4.029 -21.974 1.00 67.75 252 LEU A N 1
ATOM 1951 C CA . LEU A 1 252 ? 11.355 4.389 -21.497 1.00 67.75 252 LEU A CA 1
ATOM 1952 C C . LEU A 1 252 ? 12.123 5.197 -22.543 1.00 67.75 252 LEU A C 1
ATOM 1954 O O . LEU A 1 252 ? 12.705 6.223 -22.211 1.00 67.75 252 LEU A O 1
ATOM 1958 N N . PHE A 1 253 ? 12.115 4.772 -23.809 1.00 68.06 253 PHE A N 1
ATOM 1959 C CA . PHE A 1 253 ? 12.797 5.500 -24.877 1.00 68.06 253 PHE A CA 1
ATOM 1960 C C . PHE A 1 253 ? 12.198 6.877 -25.108 1.00 68.06 253 PHE A C 1
ATOM 1962 O O . PHE A 1 253 ? 12.950 7.842 -25.238 1.00 68.06 253 PHE A O 1
ATOM 1969 N N . ARG A 1 254 ? 10.867 6.979 -25.137 1.00 67.94 254 ARG A N 1
ATOM 1970 C CA . ARG A 1 254 ? 10.179 8.258 -25.297 1.00 67.94 254 ARG A CA 1
ATOM 1971 C C . ARG A 1 254 ? 10.494 9.200 -24.140 1.00 67.94 254 ARG A C 1
ATOM 1973 O O . ARG A 1 254 ? 10.804 10.360 -24.393 1.00 67.94 254 ARG A O 1
ATOM 1980 N N . GLU A 1 255 ? 10.488 8.708 -22.906 1.00 65.88 255 GLU A N 1
ATOM 1981 C CA . GLU A 1 255 ? 10.744 9.548 -21.735 1.00 65.88 255 GLU A CA 1
ATOM 1982 C C . GLU A 1 255 ? 12.216 9.966 -21.635 1.00 65.88 255 GLU A C 1
ATOM 1984 O O . GLU A 1 255 ? 12.510 11.129 -21.376 1.00 65.88 255 GLU A O 1
ATOM 1989 N N . VAL A 1 256 ? 13.159 9.063 -21.934 1.00 65.75 256 VAL A N 1
ATOM 1990 C CA . VAL A 1 256 ? 14.595 9.388 -22.023 1.00 65.75 256 VAL A CA 1
ATOM 1991 C C . VAL A 1 256 ? 14.856 10.407 -23.138 1.00 65.75 256 VAL A C 1
ATOM 1993 O O . VAL A 1 256 ? 15.642 11.338 -22.954 1.00 65.75 256 VAL A O 1
ATOM 1996 N N . ALA A 1 257 ? 14.189 10.265 -24.287 1.00 66.38 257 ALA A N 1
ATOM 1997 C CA . ALA A 1 257 ? 14.274 11.231 -25.378 1.00 66.38 257 ALA A CA 1
ATOM 1998 C C . ALA A 1 257 ? 13.682 12.591 -24.978 1.00 66.38 257 ALA A C 1
ATOM 2000 O O . ALA A 1 257 ? 14.297 13.623 -25.244 1.00 66.38 257 ALA A O 1
ATOM 2001 N N . TRP A 1 258 ? 12.534 12.601 -24.298 1.00 68.31 258 TRP A N 1
ATOM 2002 C CA . TRP A 1 258 ? 11.912 13.817 -23.780 1.00 68.31 258 TRP A CA 1
ATOM 2003 C C . TRP A 1 258 ? 12.808 14.523 -22.757 1.00 68.31 258 TRP A C 1
ATOM 2005 O O . TRP A 1 258 ? 13.080 15.712 -22.921 1.00 68.31 258 TRP A O 1
ATOM 2015 N N . LEU A 1 259 ? 13.360 13.790 -21.783 1.00 63.25 259 LEU A N 1
ATOM 2016 C CA . LEU A 1 259 ? 14.311 14.322 -20.805 1.00 63.25 259 LEU A CA 1
ATOM 2017 C C . LEU A 1 259 ? 15.527 14.937 -21.498 1.00 63.25 259 LEU A C 1
ATOM 2019 O O . LEU A 1 259 ? 15.926 16.041 -21.141 1.00 63.25 259 LEU A O 1
ATOM 2023 N N . ARG A 1 260 ? 16.094 14.283 -22.522 1.00 65.06 260 ARG A N 1
ATOM 2024 C CA . ARG A 1 260 ? 17.222 14.836 -23.294 1.00 65.06 260 ARG A CA 1
ATOM 2025 C C . ARG A 1 260 ? 16.870 16.162 -23.966 1.00 65.06 260 ARG A C 1
ATOM 2027 O O . ARG A 1 260 ? 17.675 17.092 -23.919 1.00 65.06 260 ARG A O 1
ATOM 2034 N N . VAL A 1 261 ? 15.679 16.258 -24.557 1.00 68.50 261 VAL A N 1
ATOM 2035 C CA . VAL A 1 261 ? 15.198 17.475 -25.229 1.00 68.50 261 VAL A CA 1
ATOM 2036 C C . VAL A 1 261 ? 14.922 18.599 -24.226 1.00 68.50 261 VAL A C 1
ATOM 2038 O O . VAL A 1 261 ? 15.386 19.719 -24.431 1.00 68.50 261 VAL A O 1
ATOM 2041 N N . GLU A 1 262 ? 14.208 18.326 -23.131 1.00 70.19 262 GLU A N 1
ATOM 2042 C CA . GLU A 1 262 ? 13.838 19.350 -22.143 1.00 70.19 262 GLU A CA 1
ATOM 2043 C C . GLU A 1 262 ? 15.053 19.874 -21.363 1.00 70.19 262 GLU A C 1
ATOM 2045 O O . GLU A 1 262 ? 15.163 21.068 -21.079 1.00 70.19 262 GLU A O 1
ATOM 2050 N N . SER A 1 263 ? 16.012 18.992 -21.089 1.00 67.19 263 SER A N 1
ATOM 2051 C CA . SER A 1 263 ? 17.258 19.318 -20.398 1.00 67.19 263 SER A CA 1
ATOM 2052 C C . SER A 1 263 ? 18.142 20.316 -21.151 1.00 67.19 263 SER A C 1
ATOM 2054 O O . SER A 1 263 ? 18.969 20.993 -20.534 1.00 67.19 263 SER A O 1
ATOM 2056 N N . GLY A 1 264 ? 18.020 20.376 -22.484 1.00 73.81 264 GLY A N 1
ATOM 2057 C CA . GLY A 1 264 ? 18.882 21.185 -23.347 1.00 73.81 264 GLY A CA 1
ATOM 2058 C C . GLY A 1 264 ? 20.371 20.829 -23.249 1.00 73.81 264 GLY A C 1
ATOM 2059 O O . GLY A 1 264 ? 21.216 21.675 -23.544 1.00 73.81 264 GLY A O 1
ATOM 2060 N N . TRP A 1 265 ? 20.704 19.617 -22.786 1.00 74.12 265 TRP A N 1
ATOM 2061 C CA . TRP A 1 265 ? 22.090 19.179 -22.624 1.00 74.12 265 TRP A CA 1
ATOM 2062 C C . TRP A 1 265 ? 22.721 18.912 -23.986 1.00 74.12 265 TRP A C 1
ATOM 2064 O O . TRP A 1 265 ? 22.108 18.320 -24.875 1.00 74.12 265 TRP A O 1
ATOM 2074 N N . SER A 1 266 ? 23.972 19.332 -24.138 1.00 75.75 266 SER A N 1
ATOM 2075 C CA . SER A 1 266 ? 24.783 18.940 -25.287 1.00 75.75 266 SER A CA 1
ATOM 2076 C C . SER A 1 266 ? 25.084 17.439 -25.260 1.00 75.75 266 SER A C 1
ATOM 2078 O O . SER A 1 266 ? 25.085 16.812 -24.201 1.00 75.75 266 SER A O 1
ATOM 2080 N N . ASP A 1 267 ? 25.414 16.854 -26.413 1.00 71.38 267 ASP A N 1
ATOM 2081 C CA . ASP A 1 267 ? 25.750 15.424 -26.512 1.00 71.38 267 ASP A CA 1
ATOM 2082 C C . ASP A 1 267 ? 26.912 15.017 -25.597 1.00 71.38 267 ASP A C 1
ATOM 2084 O O . ASP A 1 267 ? 26.937 13.903 -25.079 1.00 71.38 267 ASP A O 1
ATOM 2088 N N . ALA A 1 268 ? 27.857 15.932 -25.361 1.00 73.81 268 ALA A N 1
ATOM 2089 C CA . ALA A 1 268 ? 28.973 15.713 -24.449 1.00 73.81 268 ALA A CA 1
ATOM 2090 C C . ALA A 1 268 ? 28.523 15.692 -22.979 1.00 73.81 268 ALA A C 1
ATOM 2092 O O . ALA A 1 268 ? 28.940 14.810 -22.237 1.00 73.81 268 ALA A O 1
ATOM 2093 N N . GLU A 1 269 ? 27.641 16.614 -22.575 1.00 69.56 269 GLU A N 1
ATOM 2094 C CA . GLU A 1 269 ? 27.064 16.643 -21.221 1.00 69.56 269 GLU A CA 1
ATOM 2095 C C . GLU A 1 269 ? 26.158 15.434 -20.974 1.00 69.56 269 GLU A C 1
ATOM 2097 O O . GLU A 1 269 ? 26.159 14.873 -19.880 1.00 69.56 269 GLU A O 1
ATOM 2102 N N . TRP A 1 270 ? 25.411 15.004 -21.995 1.00 65.81 270 TRP A N 1
ATOM 2103 C CA . TRP A 1 270 ? 24.604 13.790 -21.932 1.00 65.81 270 TRP A CA 1
ATOM 2104 C C . TRP A 1 270 ? 25.482 12.542 -21.799 1.00 65.81 270 TRP A C 1
ATOM 2106 O O . TRP A 1 270 ? 25.194 11.688 -20.971 1.00 65.81 270 TRP A O 1
ATOM 2116 N N . ALA A 1 271 ? 26.569 12.437 -22.571 1.00 65.25 271 ALA A N 1
ATOM 2117 C CA . ALA A 1 271 ? 27.497 11.307 -22.499 1.00 65.25 271 ALA A CA 1
ATOM 2118 C C . ALA A 1 271 ? 28.239 11.229 -21.153 1.00 65.25 271 ALA A C 1
ATOM 2120 O O . ALA A 1 271 ? 28.356 10.144 -20.595 1.00 65.25 271 ALA A O 1
ATOM 2121 N N . GLU A 1 272 ? 28.688 12.365 -20.611 1.00 64.94 272 GLU A N 1
ATOM 2122 C CA . GLU A 1 272 ? 29.356 12.435 -19.304 1.00 64.94 272 GLU A CA 1
ATOM 2123 C C . GLU A 1 272 ? 28.397 12.062 -18.160 1.00 64.94 272 GLU A C 1
ATOM 2125 O O . GLU A 1 272 ? 28.758 11.291 -17.276 1.00 64.94 272 GLU A O 1
ATOM 2130 N N . ARG A 1 273 ? 27.136 12.516 -18.225 1.00 62.62 273 ARG A N 1
ATOM 2131 C CA . ARG A 1 273 ? 26.107 12.183 -17.227 1.00 62.62 273 ARG A CA 1
ATOM 2132 C C . ARG A 1 273 ? 25.517 10.785 -17.373 1.00 62.62 273 ARG A C 1
ATOM 2134 O O . ARG A 1 273 ? 25.080 10.210 -16.384 1.00 62.62 273 ARG A O 1
ATOM 2141 N N . ARG A 1 274 ? 25.510 10.215 -18.580 1.00 58.59 274 ARG A N 1
ATOM 2142 C CA . ARG A 1 274 ? 25.078 8.828 -18.814 1.00 58.59 274 ARG A CA 1
ATOM 2143 C C . ARG A 1 274 ? 25.954 7.836 -18.050 1.00 58.59 274 ARG A C 1
ATOM 2145 O O . ARG A 1 274 ? 25.428 6.857 -17.530 1.00 58.59 274 ARG A O 1
ATOM 2152 N N . ASP A 1 275 ? 27.258 8.104 -17.986 1.00 53.19 275 ASP A N 1
ATOM 2153 C CA . ASP A 1 275 ? 28.211 7.305 -17.211 1.00 53.19 275 ASP A CA 1
ATOM 2154 C C . ASP A 1 275 ? 28.092 7.578 -15.696 1.00 53.19 275 ASP A C 1
ATOM 2156 O O . ASP A 1 275 ? 28.352 6.685 -14.889 1.00 53.19 275 ASP A O 1
ATOM 2160 N N . GLU A 1 276 ? 27.637 8.772 -15.297 1.00 51.50 276 GLU A N 1
ATOM 2161 C CA . GLU A 1 276 ? 27.390 9.169 -13.900 1.00 51.50 276 GLU A CA 1
ATOM 2162 C C . GLU A 1 276 ? 25.983 8.814 -13.387 1.00 51.50 276 GLU A C 1
ATOM 2164 O O . GLU A 1 276 ? 25.328 9.625 -12.743 1.00 51.50 276 GLU A O 1
ATOM 2169 N N . GLU A 1 277 ? 25.516 7.575 -13.584 1.00 55.09 277 GLU A N 1
ATOM 2170 C CA . GLU A 1 277 ? 24.395 7.041 -12.774 1.00 55.09 277 GLU A CA 1
ATOM 2171 C C . GLU A 1 277 ? 23.017 7.698 -13.060 1.00 55.09 277 GLU A C 1
ATOM 2173 O O . GLU A 1 277 ? 22.001 7.300 -12.495 1.00 55.09 277 GLU A O 1
ATOM 2178 N N . LEU A 1 278 ? 22.946 8.655 -13.996 1.00 45.19 278 LEU A N 1
ATOM 2179 C CA . LEU A 1 278 ? 21.876 9.658 -14.069 1.00 45.19 278 LEU A CA 1
ATOM 2180 C C . LEU A 1 278 ? 20.540 9.165 -14.645 1.00 45.19 278 LEU A C 1
ATOM 2182 O O . LEU A 1 278 ? 19.558 9.901 -14.626 1.00 45.19 278 LEU A O 1
ATOM 2186 N N . LEU A 1 279 ? 20.487 7.935 -15.159 1.00 54.66 279 LEU A N 1
ATOM 2187 C CA . LEU A 1 279 ? 19.234 7.314 -15.598 1.00 54.66 279 LEU A CA 1
ATOM 2188 C C . LEU A 1 279 ? 18.842 6.094 -14.762 1.00 54.66 279 LEU A C 1
ATOM 2190 O O . LEU A 1 279 ? 17.715 5.639 -14.907 1.00 54.66 279 LEU A O 1
ATOM 2194 N N . GLY A 1 280 ? 19.738 5.535 -13.931 1.00 56.34 280 GLY A N 1
ATOM 2195 C CA . GLY A 1 280 ? 19.532 4.309 -13.128 1.00 56.34 280 GLY A CA 1
ATOM 2196 C C . GLY A 1 280 ? 19.188 3.025 -13.872 1.00 56.34 280 GLY A C 1
ATOM 2197 O O . GLY A 1 280 ? 19.386 1.940 -13.317 1.00 56.34 280 GLY A O 1
ATOM 2198 N N . VAL A 1 281 ? 18.676 3.138 -15.097 1.00 57.12 281 VAL A N 1
ATOM 2199 C CA . VAL A 1 281 ? 18.349 2.054 -16.006 1.00 57.12 281 VAL A CA 1
ATOM 2200 C C . VAL A 1 281 ? 19.668 1.517 -16.544 1.00 57.12 281 VAL A C 1
ATOM 2202 O O . VAL A 1 281 ? 20.265 2.069 -17.469 1.00 57.12 281 VAL A O 1
ATOM 2205 N N . ASP A 1 282 ? 20.139 0.446 -15.912 1.00 63.00 282 ASP A N 1
ATOM 2206 C CA . ASP A 1 282 ? 21.299 -0.309 -16.360 1.00 63.00 282 ASP A CA 1
ATOM 2207 C C . ASP A 1 282 ? 21.020 -0.844 -17.775 1.00 63.00 282 ASP A C 1
ATOM 2209 O O . ASP A 1 282 ? 19.960 -1.417 -18.046 1.00 63.00 282 ASP A O 1
ATOM 2213 N N . VAL A 1 283 ? 21.980 -0.682 -18.691 1.00 58.09 283 VAL A N 1
ATOM 2214 C CA . VAL A 1 283 ? 21.927 -1.288 -20.033 1.00 58.09 283 VAL A CA 1
ATOM 2215 C C . VAL A 1 283 ? 21.686 -2.797 -19.923 1.00 58.09 283 VAL A C 1
ATOM 2217 O O . VAL A 1 283 ? 20.994 -3.375 -20.755 1.00 58.09 283 VAL A O 1
ATOM 2220 N N . THR A 1 284 ? 22.168 -3.430 -18.853 1.00 63.25 284 THR A N 1
ATOM 2221 C CA . THR A 1 284 ? 21.903 -4.834 -18.524 1.00 63.25 284 THR A CA 1
ATOM 2222 C C . THR A 1 284 ? 20.412 -5.126 -18.338 1.00 63.25 284 THR A C 1
ATOM 2224 O O . THR A 1 284 ? 19.940 -6.170 -18.784 1.00 63.25 284 THR A O 1
ATOM 2227 N N . ASP A 1 285 ? 19.643 -4.221 -17.730 1.00 63.56 285 ASP A N 1
ATOM 2228 C CA . ASP A 1 285 ? 18.199 -4.401 -17.541 1.00 63.56 285 ASP A CA 1
ATOM 2229 C C . ASP A 1 285 ? 17.440 -4.222 -18.865 1.00 63.56 285 ASP A C 1
ATOM 2231 O O . ASP A 1 285 ? 16.517 -4.986 -19.155 1.00 63.56 285 ASP A O 1
ATOM 2235 N N . MET A 1 286 ? 17.897 -3.310 -19.735 1.00 63.06 286 MET A N 1
ATOM 2236 C CA . MET A 1 286 ? 17.401 -3.219 -21.117 1.00 63.06 286 MET A CA 1
ATOM 2237 C C . MET A 1 286 ? 17.708 -4.496 -21.916 1.00 63.06 286 MET A C 1
ATOM 2239 O O . MET A 1 286 ? 16.858 -4.984 -22.658 1.00 63.06 286 MET A O 1
ATOM 2243 N N . VAL A 1 287 ? 18.899 -5.079 -21.747 1.00 64.19 287 VAL A N 1
ATOM 2244 C CA . VAL A 1 287 ? 19.277 -6.346 -22.393 1.00 64.19 287 VAL A CA 1
ATOM 2245 C C . VAL A 1 287 ? 18.410 -7.501 -21.886 1.00 64.19 287 VAL A C 1
ATOM 2247 O O . VAL A 1 287 ? 17.894 -8.254 -22.707 1.00 64.19 287 VAL A O 1
ATOM 2250 N N . LYS A 1 288 ? 18.153 -7.614 -20.575 1.00 64.25 288 LYS A N 1
ATOM 2251 C CA . LYS A 1 288 ? 17.241 -8.636 -20.018 1.00 64.25 288 LYS A CA 1
ATOM 2252 C C . LYS A 1 288 ? 15.825 -8.528 -20.588 1.00 64.25 288 LYS A C 1
ATOM 2254 O O . LYS A 1 288 ? 15.206 -9.555 -20.868 1.00 64.25 288 LYS A O 1
ATOM 2259 N N . LEU A 1 289 ? 15.309 -7.307 -20.762 1.00 64.62 289 LEU A N 1
ATOM 2260 C CA . LEU A 1 289 ? 14.016 -7.072 -21.413 1.00 64.62 289 LEU A CA 1
ATOM 2261 C C . LEU A 1 289 ? 14.018 -7.634 -22.841 1.00 64.62 289 LEU A C 1
ATOM 2263 O O . LEU A 1 289 ? 13.115 -8.385 -23.215 1.00 64.62 289 LEU A O 1
ATOM 2267 N N . LEU A 1 290 ? 15.062 -7.332 -23.618 1.00 63.88 290 LEU A N 1
ATOM 2268 C CA . LEU A 1 290 ? 15.219 -7.832 -24.986 1.00 63.88 290 LEU A CA 1
ATOM 2269 C C . LEU A 1 290 ? 15.355 -9.364 -25.037 1.00 63.88 290 LEU A C 1
ATOM 2271 O O . LEU A 1 290 ? 14.721 -10.018 -25.867 1.00 63.88 290 LEU A O 1
ATOM 2275 N N . GLU A 1 291 ? 16.125 -9.959 -24.122 1.00 66.25 291 GLU A N 1
ATOM 2276 C CA . GLU A 1 291 ? 16.285 -11.415 -23.997 1.00 66.25 291 GLU A CA 1
ATOM 2277 C C . GLU A 1 291 ? 14.966 -12.129 -23.666 1.00 66.25 291 GLU A C 1
ATOM 2279 O O . GLU A 1 291 ? 14.724 -13.236 -24.154 1.00 66.25 291 GLU A O 1
ATOM 2284 N N . LYS A 1 292 ? 14.086 -11.494 -22.879 1.00 64.12 292 LYS A N 1
ATOM 2285 C CA . LYS A 1 292 ? 12.754 -12.019 -22.533 1.00 64.12 292 LYS A CA 1
ATOM 2286 C C . LYS A 1 292 ? 11.700 -11.807 -23.626 1.00 64.12 292 LYS A C 1
ATOM 2288 O O . LYS A 1 292 ? 10.549 -12.193 -23.446 1.00 64.12 292 LYS A O 1
ATOM 2293 N N . GLY A 1 293 ? 12.096 -11.298 -24.794 1.00 58.31 293 GLY A N 1
ATOM 2294 C CA . GLY A 1 293 ? 11.231 -11.186 -25.966 1.00 58.31 293 GLY A CA 1
ATOM 2295 C C . GLY A 1 293 ? 10.652 -9.794 -26.195 1.00 58.31 293 GLY A C 1
ATOM 2296 O O . GLY A 1 293 ? 9.883 -9.630 -27.152 1.00 58.31 293 GLY A O 1
ATOM 2297 N N . ALA A 1 294 ? 11.055 -8.789 -25.403 1.00 61.75 294 ALA A N 1
ATOM 2298 C CA . ALA A 1 294 ? 10.841 -7.404 -25.791 1.00 61.75 294 ALA A CA 1
ATOM 2299 C C . ALA A 1 294 ? 11.550 -7.183 -27.129 1.00 61.75 294 ALA A C 1
ATOM 2301 O O . ALA A 1 294 ? 12.706 -7.548 -27.335 1.00 61.75 294 ALA A O 1
ATOM 2302 N N . SER A 1 295 ? 10.828 -6.638 -28.095 1.00 56.47 295 SER A N 1
ATOM 2303 C CA . SER A 1 295 ? 11.349 -6.449 -29.438 1.00 56.47 295 SER A CA 1
ATOM 2304 C C . SER A 1 295 ? 11.091 -5.011 -29.823 1.00 56.47 295 SER A C 1
ATOM 2306 O O . SER A 1 295 ? 9.943 -4.591 -29.943 1.00 56.47 295 SER A O 1
ATOM 2308 N N . VAL A 1 296 ? 12.183 -4.274 -30.042 1.00 52.16 296 VAL A N 1
ATOM 2309 C CA . VAL A 1 296 ? 12.154 -2.875 -30.491 1.00 52.16 296 VAL A CA 1
ATOM 2310 C C . VAL A 1 296 ? 11.327 -2.742 -31.777 1.00 52.16 296 VAL A C 1
ATOM 2312 O O . VAL A 1 296 ? 10.541 -1.815 -31.929 1.00 52.16 296 VAL A O 1
ATOM 2315 N N . SER A 1 297 ? 11.405 -3.743 -32.659 1.00 47.47 297 SER A N 1
ATOM 2316 C CA . SER A 1 297 ? 10.616 -3.820 -33.892 1.00 47.47 297 SER A CA 1
ATOM 2317 C C . SER A 1 297 ? 9.138 -4.188 -33.694 1.00 47.47 297 SER A C 1
ATOM 2319 O O . SER A 1 297 ? 8.309 -3.807 -34.517 1.00 47.47 297 SER A O 1
ATOM 2321 N N . ARG A 1 298 ? 8.768 -4.910 -32.627 1.00 46.12 298 ARG A N 1
ATOM 2322 C CA . ARG A 1 298 ? 7.360 -5.187 -32.266 1.00 46.12 298 ARG A CA 1
ATOM 2323 C C . ARG A 1 298 ? 6.710 -4.055 -31.480 1.00 46.12 298 ARG A C 1
ATOM 2325 O O . ARG A 1 298 ? 5.494 -3.927 -31.564 1.00 46.12 298 ARG A O 1
ATOM 2332 N N . ALA A 1 299 ? 7.499 -3.253 -30.769 1.00 44.84 299 ALA A N 1
ATOM 2333 C CA . ALA A 1 299 ? 7.055 -2.011 -30.145 1.00 44.84 299 ALA A CA 1
ATOM 2334 C C . ALA A 1 299 ? 6.685 -0.929 -31.183 1.00 44.84 299 ALA A C 1
ATOM 2336 O O . ALA A 1 299 ? 6.340 0.181 -30.815 1.00 44.84 299 ALA A O 1
ATOM 2337 N N . GLY A 1 300 ? 6.759 -1.232 -32.488 1.00 40.59 300 GLY A N 1
ATOM 2338 C CA . GLY A 1 300 ? 6.358 -0.304 -33.546 1.00 40.59 300 GLY A CA 1
ATOM 2339 C C . GLY A 1 300 ? 7.283 0.901 -33.686 1.00 40.59 300 GLY A C 1
ATOM 2340 O O . GLY A 1 300 ? 6.943 1.832 -34.403 1.00 40.59 300 GLY A O 1
ATOM 2341 N N . LEU A 1 301 ? 8.450 0.876 -33.038 1.00 43.75 301 LEU A N 1
ATOM 2342 C CA . LEU A 1 301 ? 9.422 1.954 -33.088 1.00 43.75 301 LEU A CA 1
ATOM 2343 C C . LEU A 1 301 ? 10.142 1.923 -34.439 1.00 43.75 301 LEU A C 1
ATOM 2345 O O . LEU A 1 301 ? 11.255 1.408 -34.563 1.00 43.75 301 LEU A O 1
ATOM 2349 N N . ASP A 1 302 ? 9.502 2.477 -35.468 1.00 50.53 302 ASP A N 1
ATOM 2350 C CA . ASP A 1 302 ? 10.272 3.206 -36.467 1.00 50.53 302 ASP A CA 1
ATOM 2351 C C . ASP A 1 302 ? 10.833 4.444 -35.751 1.00 50.53 302 ASP A C 1
ATOM 2353 O O . ASP A 1 302 ? 10.175 5.008 -34.874 1.00 50.53 302 ASP A O 1
ATOM 2357 N N . ALA A 1 303 ? 12.058 4.865 -36.059 1.00 45.91 303 ALA A N 1
ATOM 2358 C CA . ALA A 1 303 ? 12.736 5.938 -35.313 1.00 45.91 303 ALA A CA 1
ATOM 2359 C C . ALA A 1 303 ? 11.935 7.264 -35.258 1.00 45.91 303 ALA A C 1
ATOM 2361 O O . ALA A 1 303 ? 12.198 8.121 -34.419 1.00 45.91 303 ALA A O 1
ATOM 2362 N N . LEU A 1 304 ? 10.931 7.407 -36.128 1.00 40.50 304 LEU A N 1
ATOM 2363 C CA . LEU A 1 304 ? 9.978 8.513 -36.183 1.00 40.50 304 LEU A CA 1
ATOM 2364 C C . LEU A 1 304 ? 8.815 8.411 -35.168 1.00 40.50 304 LEU A C 1
ATOM 2366 O O . LEU A 1 304 ? 8.332 9.448 -34.722 1.00 40.50 304 LEU A O 1
ATOM 2370 N N . ASP A 1 305 ? 8.386 7.210 -34.761 1.00 43.78 305 ASP A N 1
ATOM 2371 C CA . ASP A 1 305 ? 7.211 7.001 -33.888 1.00 43.78 305 ASP A CA 1
ATOM 2372 C C . ASP A 1 305 ? 7.549 7.073 -32.383 1.00 43.78 305 ASP A C 1
ATOM 2374 O O . ASP A 1 305 ? 6.720 7.496 -31.567 1.00 43.78 305 ASP A O 1
ATOM 2378 N N . VAL A 1 306 ? 8.799 6.752 -32.009 1.00 43.72 306 VAL A N 1
ATOM 2379 C CA . VAL A 1 306 ? 9.335 6.889 -30.630 1.00 43.72 306 VAL A CA 1
ATOM 2380 C C . VAL A 1 306 ? 9.078 8.293 -30.082 1.00 43.72 306 VAL A C 1
ATOM 2382 O O . VAL A 1 306 ? 8.802 8.486 -28.899 1.00 43.72 306 VAL A O 1
ATOM 2385 N N . LEU A 1 307 ? 9.130 9.280 -30.968 1.00 46.44 307 LEU A N 1
ATOM 2386 C CA . LEU A 1 307 ? 9.226 10.678 -30.613 1.00 46.44 307 LEU A CA 1
ATOM 2387 C C . LEU A 1 307 ? 7.861 11.371 -30.470 1.00 46.44 307 LEU A C 1
ATOM 2389 O O . LEU A 1 307 ? 7.790 12.414 -29.831 1.00 46.44 307 LEU A O 1
ATOM 2393 N N . GLY A 1 308 ? 6.762 10.797 -30.984 1.00 42.66 308 GLY A N 1
ATOM 2394 C CA . GLY A 1 308 ? 5.423 11.400 -30.856 1.00 42.66 308 GLY A CA 1
ATOM 2395 C C . GLY A 1 308 ? 5.361 12.851 -31.359 1.00 42.66 308 GLY A C 1
ATOM 2396 O O . GLY A 1 308 ? 4.687 13.691 -30.765 1.00 42.66 308 GLY A O 1
ATOM 2397 N N . TRP A 1 309 ? 6.127 13.167 -32.404 1.00 47.44 309 TRP A N 1
ATOM 2398 C CA . TRP A 1 309 ? 6.346 14.537 -32.857 1.00 47.44 309 TRP A CA 1
ATOM 2399 C C . TRP A 1 309 ? 5.287 14.976 -33.873 1.00 47.44 309 TRP A C 1
ATOM 2401 O O . TRP A 1 309 ? 5.297 14.544 -35.023 1.00 47.44 309 TRP A O 1
ATOM 2411 N N . ASP A 1 310 ? 4.402 15.887 -33.462 1.00 42.28 310 ASP A N 1
ATOM 2412 C CA . ASP A 1 310 ? 3.708 16.781 -34.397 1.00 42.28 310 ASP A CA 1
ATOM 2413 C C . ASP A 1 310 ? 4.739 17.706 -35.087 1.00 42.28 310 ASP A C 1
ATOM 2415 O O . ASP A 1 310 ? 5.793 17.986 -34.514 1.00 42.28 310 ASP A O 1
ATOM 2419 N N . ASP A 1 311 ? 4.417 18.207 -36.291 1.00 44.94 311 ASP A N 1
ATOM 2420 C CA . ASP A 1 311 ? 5.222 19.016 -37.249 1.00 44.94 311 ASP A CA 1
ATOM 2421 C C . ASP A 1 311 ? 5.935 20.297 -36.704 1.00 44.94 311 ASP A C 1
ATOM 2423 O O . ASP A 1 311 ? 6.328 21.181 -37.471 1.00 44.94 311 ASP A O 1
ATOM 2427 N N . GLN A 1 312 ? 6.090 20.472 -35.391 1.00 40.28 312 GLN A N 1
ATOM 2428 C CA . GLN A 1 312 ? 6.617 21.678 -34.744 1.00 40.28 312 GLN A CA 1
ATOM 2429 C C . GLN A 1 312 ? 8.120 21.649 -34.403 1.00 40.28 312 GLN A C 1
ATOM 2431 O O . GLN A 1 312 ? 8.651 22.703 -34.049 1.00 40.28 312 GLN A O 1
ATOM 2436 N N . TYR A 1 313 ? 8.820 20.516 -34.533 1.00 42.81 313 TYR A N 1
ATOM 2437 C CA . TYR A 1 313 ? 10.243 20.392 -34.162 1.00 42.81 313 TYR A CA 1
ATOM 2438 C C . TYR A 1 313 ? 11.190 20.378 -35.374 1.00 42.81 313 TYR A C 1
ATOM 2440 O O . TYR A 1 313 ? 10.805 20.057 -36.498 1.00 42.81 313 TYR A O 1
ATOM 2448 N N . SER A 1 314 ? 12.435 20.816 -35.169 1.00 45.81 314 SER A N 1
ATOM 2449 C CA . SER A 1 314 ? 13.396 21.095 -36.241 1.00 45.81 314 SER A CA 1
ATOM 2450 C C . SER A 1 314 ? 14.208 19.855 -36.647 1.00 45.81 314 SER A C 1
ATOM 2452 O O . SER A 1 314 ? 14.389 18.929 -35.867 1.00 45.81 314 SER A O 1
ATOM 2454 N N . LEU A 1 315 ? 14.767 19.843 -37.866 1.00 40.47 315 LEU A N 1
ATOM 2455 C CA . LEU A 1 315 ? 15.629 18.753 -38.367 1.00 40.47 315 LEU A CA 1
ATOM 2456 C C . LEU A 1 315 ? 16.843 18.443 -37.467 1.00 40.47 315 LEU A C 1
ATOM 2458 O O . LEU A 1 315 ? 17.330 17.320 -37.492 1.00 40.47 315 LEU A O 1
ATOM 2462 N N . SER A 1 316 ? 17.323 19.408 -36.678 1.00 45.62 316 SER A N 1
ATOM 2463 C CA . SER A 1 316 ? 18.406 19.199 -35.707 1.00 45.62 316 SER A CA 1
ATOM 2464 C C . SER A 1 316 ? 17.975 18.382 -34.489 1.00 45.62 316 SER A C 1
ATOM 2466 O O . SER A 1 316 ? 18.794 17.662 -33.930 1.00 45.62 316 SER A O 1
ATOM 2468 N N . ASP A 1 317 ? 16.696 18.436 -34.114 1.00 41.09 317 ASP A N 1
ATOM 2469 C CA . ASP A 1 317 ? 16.157 17.608 -33.031 1.00 41.09 317 ASP A CA 1
ATOM 2470 C C . ASP A 1 317 ? 16.089 16.134 -33.484 1.00 41.09 317 ASP A C 1
ATOM 2472 O O . ASP A 1 317 ? 16.299 15.217 -32.694 1.00 41.09 317 ASP A O 1
ATOM 2476 N N . MET A 1 318 ? 15.912 15.908 -34.795 1.00 37.94 318 MET A N 1
ATOM 2477 C CA . MET A 1 318 ? 15.840 14.594 -35.442 1.00 37.94 318 MET A CA 1
ATOM 2478 C C . MET A 1 318 ? 17.156 13.800 -35.372 1.00 37.94 318 MET A C 1
ATOM 2480 O O . MET A 1 318 ? 17.114 12.619 -35.045 1.00 37.94 318 MET A O 1
ATOM 2484 N N . GLU A 1 319 ? 18.322 14.417 -35.604 1.00 45.19 319 GLU A N 1
ATOM 2485 C CA . GLU A 1 319 ? 19.629 13.724 -35.509 1.00 45.19 319 GLU A CA 1
ATOM 2486 C C . GLU A 1 319 ? 19.906 13.182 -34.090 1.00 45.19 319 GLU A C 1
ATOM 2488 O O . GLU A 1 319 ? 20.422 12.077 -33.931 1.00 45.19 319 GLU A O 1
ATOM 2493 N N . ILE A 1 320 ? 19.461 13.897 -33.054 1.00 47.66 320 ILE A N 1
ATOM 2494 C CA . ILE A 1 320 ? 19.685 13.564 -31.637 1.00 47.66 320 ILE A CA 1
ATOM 2495 C C . ILE A 1 320 ? 18.933 12.284 -31.219 1.00 47.66 320 ILE A C 1
ATOM 2497 O O . ILE A 1 320 ? 19.470 11.460 -30.468 1.00 47.66 320 ILE A O 1
ATOM 2501 N N . GLY A 1 321 ? 17.702 12.099 -31.712 1.00 43.78 321 GLY A N 1
ATOM 2502 C CA . GLY A 1 321 ? 16.888 10.901 -31.464 1.00 43.78 321 GLY A CA 1
ATOM 2503 C C . GLY A 1 321 ? 17.415 9.652 -32.182 1.00 43.78 321 GLY A C 1
ATOM 2504 O O . GLY A 1 321 ? 17.441 8.567 -31.593 1.00 43.78 321 GLY A O 1
ATOM 2505 N N . TYR A 1 322 ? 17.904 9.810 -33.418 1.00 46.34 322 TYR A N 1
ATOM 2506 C CA . TYR A 1 322 ? 18.534 8.724 -34.179 1.00 46.34 322 TYR A CA 1
ATOM 2507 C C . TYR A 1 322 ? 19.834 8.241 -33.516 1.00 46.34 322 TYR A C 1
ATOM 2509 O O . TYR A 1 322 ? 20.009 7.035 -33.349 1.00 46.34 322 TYR A O 1
ATOM 2517 N N . ASP A 1 323 ? 20.683 9.151 -33.029 1.00 47.62 323 ASP A N 1
ATOM 2518 C CA . ASP A 1 323 ? 21.938 8.789 -32.353 1.00 47.62 323 ASP A CA 1
ATOM 2519 C C . ASP A 1 323 ? 21.717 8.065 -31.011 1.00 47.62 323 ASP A C 1
ATOM 2521 O O . ASP A 1 323 ? 22.499 7.186 -30.636 1.00 47.62 323 ASP A O 1
ATOM 2525 N N . ALA A 1 324 ? 20.633 8.384 -30.288 1.00 42.81 324 ALA A N 1
ATOM 2526 C CA . ALA A 1 324 ? 20.255 7.663 -29.068 1.00 42.81 324 ALA A CA 1
ATOM 2527 C C . ALA A 1 324 ? 19.870 6.206 -29.365 1.00 42.81 324 ALA A C 1
ATOM 2529 O O . ALA A 1 324 ? 20.286 5.297 -28.643 1.00 42.81 324 ALA A O 1
ATOM 2530 N N . CYS A 1 325 ? 19.116 5.985 -30.445 1.00 42.03 325 CYS A N 1
ATOM 2531 C CA . CYS A 1 325 ? 18.726 4.650 -30.888 1.00 42.03 325 CYS A CA 1
ATOM 2532 C C . CYS A 1 325 ? 19.941 3.863 -31.409 1.00 42.03 325 CYS A C 1
ATOM 2534 O O . CYS A 1 325 ? 20.158 2.728 -30.984 1.00 42.03 325 CYS A O 1
ATOM 2536 N N . ASP A 1 326 ? 20.788 4.468 -32.249 1.00 43.56 326 ASP A N 1
ATOM 2537 C CA . ASP A 1 326 ? 21.984 3.826 -32.820 1.00 43.56 326 ASP A CA 1
ATOM 2538 C C . ASP A 1 326 ? 23.045 3.474 -31.756 1.00 43.56 326 ASP A C 1
ATOM 2540 O O . ASP A 1 326 ? 23.698 2.426 -31.827 1.00 43.56 326 ASP A O 1
ATOM 2544 N N . CYS A 1 327 ? 23.185 4.283 -30.701 1.00 41.06 327 CYS A N 1
ATOM 2545 C CA . CYS A 1 327 ? 24.035 3.949 -29.550 1.00 41.06 327 CYS A CA 1
ATOM 2546 C C . CYS A 1 327 ? 23.580 2.688 -28.803 1.00 41.06 327 CYS A C 1
ATOM 2548 O O . CYS A 1 327 ? 24.403 2.001 -28.199 1.00 41.06 327 CYS A O 1
ATOM 2550 N N . ILE A 1 328 ? 22.285 2.383 -28.825 1.00 40.72 328 ILE A N 1
ATOM 2551 C CA . ILE A 1 328 ? 21.709 1.235 -28.120 1.00 40.72 328 ILE A CA 1
ATOM 2552 C C . ILE A 1 328 ? 21.718 0.005 -29.026 1.00 40.72 328 ILE A C 1
ATOM 2554 O O . ILE A 1 328 ? 22.109 -1.072 -28.585 1.00 40.72 328 ILE A O 1
ATOM 2558 N N . TYR A 1 329 ? 21.433 0.184 -30.317 1.00 39.28 329 TYR A N 1
ATOM 2559 C CA . TYR A 1 329 ? 21.570 -0.870 -31.325 1.00 39.28 329 TYR A CA 1
ATOM 2560 C C . TYR A 1 329 ? 23.014 -1.339 -31.544 1.00 39.28 329 TYR A C 1
ATOM 2562 O O . TYR A 1 329 ? 23.218 -2.487 -31.921 1.00 39.28 329 TYR A O 1
ATOM 2570 N N . SER A 1 330 ? 24.023 -0.496 -31.306 1.00 40.50 330 SER A N 1
ATOM 2571 C CA . SER A 1 330 ? 25.440 -0.874 -31.457 1.00 40.50 330 SER A CA 1
ATOM 2572 C C . SER A 1 330 ? 26.000 -1.748 -30.324 1.00 40.50 330 SER A C 1
ATOM 2574 O O . SER A 1 330 ? 27.117 -2.251 -30.454 1.00 40.50 330 SER A O 1
ATOM 2576 N N . HIS A 1 331 ? 25.244 -1.939 -29.237 1.00 34.81 331 HIS A N 1
ATOM 2577 C CA . HIS A 1 331 ? 25.635 -2.745 -28.071 1.00 34.81 331 HIS A CA 1
ATOM 2578 C C . HIS A 1 331 ? 24.833 -4.055 -27.923 1.00 34.81 331 HIS A C 1
ATOM 2580 O O . HIS A 1 331 ? 25.086 -4.808 -26.981 1.00 34.81 331 HIS A O 1
ATOM 2586 N N . ILE A 1 332 ? 23.910 -4.334 -28.855 1.00 37.09 332 ILE A N 1
ATOM 2587 C CA . ILE A 1 332 ? 23.214 -5.622 -29.041 1.00 37.09 332 ILE A CA 1
ATOM 2588 C C . ILE A 1 332 ? 23.965 -6.434 -30.105 1.00 37.09 332 ILE A C 1
ATOM 2590 O O . ILE A 1 332 ? 24.174 -7.650 -29.892 1.00 37.09 332 ILE A O 1
#

Nearest PDB structures (foldseek):
  5ja4-assembly1_D-2  TM=5.256E-01  e=2.832E-01  Homo sapiens
  7rqu-assembly1_A  TM=5.130E-01  e=1.247E+00  Rattus norvegicus
  3t7u-assembly1_A  TM=2.735E-01  e=5.022E+00  Homo sapiens